Protein AF-A0A3B9ZQ23-F1 (afdb_monomer)

Radius of gyration: 27.04 Å; Cα contacts (8 Å, |Δi|>4): 139; chains: 1; bounding box: 57×28×78 Å

Structure (mmCIF, N/CA/C/O backbone):
data_AF-A0A3B9ZQ23-F1
#
_entry.id   AF-A0A3B9ZQ23-F1
#
loop_
_atom_site.group_PDB
_atom_site.id
_atom_site.type_symbol
_atom_site.label_atom_id
_atom_site.label_alt_id
_atom_site.label_comp_id
_atom_site.label_asym_id
_atom_site.label_entity_id
_atom_site.label_seq_id
_atom_site.pdbx_PDB_ins_code
_atom_site.Cartn_x
_atom_site.Cartn_y
_atom_site.Cartn_z
_atom_site.occupancy
_atom_site.B_iso_or_equiv
_atom_site.auth_seq_id
_atom_site.auth_comp_id
_atom_site.auth_asym_id
_atom_site.auth_atom_id
_atom_site.pdbx_PDB_model_num
ATOM 1 N N . MET A 1 1 ? 34.921 1.084 -37.688 1.00 42.78 1 MET A N 1
ATOM 2 C CA . MET A 1 1 ? 35.124 1.683 -36.351 1.00 42.78 1 MET A CA 1
ATOM 3 C C . MET A 1 1 ? 35.767 0.625 -35.473 1.00 42.78 1 MET A C 1
ATOM 5 O O . MET A 1 1 ? 35.391 -0.531 -35.584 1.00 42.78 1 MET A O 1
ATOM 9 N N . SER A 1 2 ? 36.792 0.970 -34.695 1.00 41.78 2 SER A N 1
ATOM 10 C CA . SER A 1 2 ? 37.486 0.013 -33.828 1.00 41.78 2 SER A CA 1
ATOM 11 C C . SER A 1 2 ? 36.607 -0.333 -32.624 1.00 41.78 2 SER A C 1
ATOM 13 O O . SER A 1 2 ? 36.408 0.502 -31.743 1.00 41.78 2 SER A O 1
ATOM 15 N N . LYS A 1 3 ? 36.077 -1.560 -32.626 1.00 54.69 3 LYS A N 1
ATOM 16 C CA . LYS A 1 3 ? 35.466 -2.263 -31.491 1.00 54.69 3 LYS A CA 1
ATOM 17 C C . LYS A 1 3 ? 36.292 -2.051 -30.216 1.00 54.69 3 LYS A C 1
ATOM 19 O O . LYS A 1 3 ? 37.520 -2.094 -30.270 1.00 54.69 3 LYS A O 1
ATOM 24 N N . ILE A 1 4 ? 35.637 -1.887 -29.066 1.00 55.38 4 ILE A N 1
ATOM 25 C CA . ILE A 1 4 ? 36.327 -2.043 -27.779 1.00 55.38 4 ILE A CA 1
ATOM 26 C C . ILE A 1 4 ? 36.667 -3.534 -27.651 1.00 55.38 4 ILE A C 1
ATOM 28 O O . ILE A 1 4 ? 35.777 -4.371 -27.474 1.00 55.38 4 ILE A O 1
ATOM 32 N N . GLU A 1 5 ? 37.939 -3.890 -27.831 1.00 56.50 5 GLU A N 1
ATOM 33 C CA . GLU A 1 5 ? 38.392 -5.274 -27.692 1.00 56.50 5 GLU A CA 1
ATOM 34 C C . GLU A 1 5 ? 38.105 -5.782 -26.265 1.00 56.50 5 GLU A C 1
ATOM 36 O O . GLU A 1 5 ? 38.422 -5.120 -25.281 1.00 56.50 5 GLU A O 1
ATOM 41 N N . ASN A 1 6 ? 37.500 -6.974 -26.168 1.00 63.28 6 ASN A N 1
ATOM 42 C CA . ASN A 1 6 ? 37.197 -7.714 -24.930 1.00 63.28 6 ASN A CA 1
ATOM 43 C C . ASN A 1 6 ? 36.061 -7.200 -24.016 1.00 63.28 6 ASN A C 1
ATOM 45 O O . ASN A 1 6 ? 36.092 -7.455 -22.812 1.00 63.28 6 ASN A O 1
ATOM 49 N N . ILE A 1 7 ? 35.005 -6.569 -24.546 1.00 69.62 7 ILE A N 1
ATOM 50 C CA . ILE A 1 7 ? 33.743 -6.428 -23.787 1.00 69.62 7 ILE A CA 1
ATOM 51 C C . ILE A 1 7 ? 32.963 -7.752 -23.790 1.00 69.62 7 ILE A C 1
ATOM 53 O O . ILE A 1 7 ? 32.636 -8.291 -24.847 1.00 69.62 7 ILE A O 1
ATOM 57 N N . ASN A 1 8 ? 32.636 -8.257 -22.596 1.00 80.06 8 ASN A N 1
ATOM 58 C CA . ASN A 1 8 ? 31.759 -9.411 -22.403 1.00 80.06 8 ASN A CA 1
ATOM 59 C C . ASN A 1 8 ? 30.327 -8.948 -22.079 1.00 80.06 8 ASN A C 1
ATOM 61 O O . ASN A 1 8 ? 30.007 -8.674 -20.921 1.00 80.06 8 ASN A O 1
ATOM 65 N N . LEU A 1 9 ? 29.471 -8.899 -23.105 1.00 82.56 9 LEU A N 1
ATOM 66 C CA . LEU A 1 9 ? 28.068 -8.466 -23.009 1.00 82.56 9 LEU A CA 1
ATOM 67 C C . LEU A 1 9 ? 27.204 -9.375 -22.119 1.00 82.56 9 LEU A C 1
ATOM 69 O O . LEU A 1 9 ? 26.202 -8.929 -21.562 1.00 82.56 9 LEU A O 1
ATOM 73 N N . HIS A 1 10 ? 27.600 -10.637 -21.929 1.00 80.06 10 HIS A N 1
ATOM 74 C CA . HIS A 1 10 ? 26.860 -11.587 -21.095 1.00 80.06 10 HIS A CA 1
ATOM 75 C C . HIS A 1 10 ? 26.843 -11.174 -19.616 1.00 80.06 10 HIS A C 1
ATOM 77 O O . HIS A 1 10 ? 25.904 -11.491 -18.889 1.00 80.06 10 HIS A O 1
ATOM 83 N N . ASN A 1 11 ? 27.870 -10.455 -19.159 1.00 83.31 11 ASN A N 1
ATOM 84 C CA . ASN A 1 11 ? 27.960 -10.016 -17.767 1.00 83.31 11 ASN A CA 1
ATOM 85 C C . ASN A 1 11 ? 27.134 -8.755 -17.480 1.00 83.31 11 ASN A C 1
ATOM 87 O O . ASN A 1 11 ? 27.048 -8.350 -16.324 1.00 83.31 11 ASN A O 1
ATOM 91 N N . PHE A 1 12 ? 26.546 -8.131 -18.504 1.00 86.25 12 PHE A N 1
ATOM 92 C CA . PHE A 1 12 ? 25.760 -6.917 -18.333 1.00 86.25 12 PHE A CA 1
ATOM 93 C C . PHE A 1 12 ? 24.356 -7.288 -17.851 1.00 86.25 12 PHE A C 1
ATOM 95 O O . PHE A 1 12 ? 23.704 -8.188 -18.404 1.00 86.25 12 PHE A O 1
ATOM 102 N N . SER A 1 13 ? 23.858 -6.556 -16.853 1.00 87.81 13 SER A N 1
ATOM 103 C CA . SER A 1 13 ? 22.424 -6.550 -16.561 1.00 87.81 13 SER A CA 1
ATOM 104 C C . SER A 1 13 ? 21.642 -6.060 -17.786 1.00 87.81 13 SER A C 1
ATOM 106 O O . SER A 1 13 ? 22.190 -5.357 -18.636 1.00 87.81 13 SER A O 1
ATOM 108 N N . ASN A 1 14 ? 20.349 -6.389 -17.885 1.00 85.62 14 ASN A N 1
ATOM 109 C CA . ASN A 1 14 ? 19.532 -5.978 -19.038 1.00 85.62 14 ASN A CA 1
ATOM 110 C C . ASN A 1 14 ? 19.565 -4.446 -19.252 1.00 85.62 14 ASN A C 1
ATOM 112 O O . ASN A 1 14 ? 19.608 -3.981 -20.385 1.00 85.62 14 ASN A O 1
ATOM 116 N N . LYS A 1 15 ? 19.639 -3.650 -18.173 1.00 85.50 15 LYS A N 1
ATOM 117 C CA . LYS A 1 15 ? 19.722 -2.180 -18.250 1.00 85.50 15 LYS A CA 1
ATOM 118 C C . LYS A 1 15 ? 21.082 -1.674 -18.724 1.00 85.50 15 LYS A C 1
ATOM 120 O O . LYS A 1 15 ? 21.135 -0.734 -19.509 1.00 85.50 15 LYS A O 1
ATOM 125 N N . GLU A 1 16 ? 22.172 -2.270 -18.243 1.00 88.00 16 GLU A N 1
ATOM 126 C CA . GLU A 1 16 ? 23.529 -1.924 -18.692 1.00 88.00 16 GLU A CA 1
ATOM 127 C C . GLU A 1 16 ? 23.735 -2.310 -20.156 1.00 88.00 16 GLU A C 1
ATOM 129 O O . GLU A 1 16 ? 24.358 -1.564 -20.905 1.00 88.00 16 GLU A O 1
ATOM 134 N N . HIS A 1 17 ? 23.163 -3.443 -20.564 1.00 93.25 17 HIS A N 1
ATOM 135 C CA . HIS A 1 17 ? 23.167 -3.906 -21.942 1.00 93.25 17 HIS A CA 1
ATOM 136 C C . HIS A 1 17 ? 22.459 -2.920 -22.873 1.00 93.25 17 HIS A C 1
ATOM 138 O O . HIS A 1 17 ? 23.082 -2.373 -23.780 1.00 93.25 17 HIS A O 1
ATOM 144 N N . TYR A 1 18 ? 21.199 -2.605 -22.582 1.00 89.81 18 TYR A N 1
ATOM 145 C CA . TYR A 1 18 ? 20.427 -1.656 -23.374 1.00 89.81 18 TYR A CA 1
ATOM 146 C C . TYR A 1 18 ? 21.047 -0.252 -23.405 1.00 89.81 18 TYR A C 1
ATOM 148 O O . TYR A 1 18 ? 21.106 0.375 -24.464 1.00 89.81 18 TYR A O 1
ATOM 156 N N . ARG A 1 19 ? 21.578 0.232 -22.271 1.00 89.88 19 ARG A N 1
ATOM 157 C CA . ARG A 1 19 ? 22.329 1.497 -22.201 1.00 89.88 19 ARG A CA 1
ATOM 158 C C . ARG A 1 19 ? 23.515 1.476 -23.161 1.00 89.88 19 ARG A C 1
ATOM 160 O O . ARG A 1 19 ? 23.650 2.378 -23.977 1.00 89.88 19 ARG A O 1
ATOM 167 N N . PHE A 1 20 ? 24.339 0.436 -23.088 1.00 90.56 20 PHE A N 1
ATOM 168 C CA . PHE A 1 20 ? 25.509 0.292 -23.945 1.00 90.56 20 PHE A CA 1
ATOM 169 C C . PHE A 1 20 ? 25.136 0.243 -25.434 1.00 90.56 20 PHE A C 1
ATOM 171 O O . PHE A 1 20 ? 25.763 0.922 -26.246 1.00 90.56 20 PHE A O 1
ATOM 178 N N . MET A 1 21 ? 24.093 -0.509 -25.796 1.00 91.69 21 MET A N 1
ATOM 179 C CA . MET A 1 21 ? 23.612 -0.594 -27.180 1.00 91.69 21 MET A CA 1
ATOM 180 C C . MET A 1 21 ? 23.017 0.734 -27.676 1.00 91.69 21 MET A C 1
ATOM 182 O O . MET A 1 21 ? 23.184 1.088 -28.845 1.00 91.69 21 MET A O 1
ATOM 186 N N . THR A 1 22 ? 22.387 1.507 -26.789 1.00 90.81 22 THR A N 1
ATOM 187 C CA . THR A 1 22 ? 21.906 2.867 -27.083 1.00 90.81 22 THR A CA 1
ATOM 188 C C . THR A 1 22 ? 23.073 3.820 -27.333 1.00 90.81 22 THR A C 1
ATOM 190 O O . THR A 1 22 ? 23.113 4.462 -28.382 1.00 90.81 22 THR A O 1
ATOM 193 N N . ASP A 1 23 ? 24.063 3.842 -26.436 1.00 88.69 23 ASP A N 1
ATOM 194 C CA . ASP A 1 23 ? 25.265 4.676 -26.564 1.00 88.69 23 ASP A CA 1
ATOM 195 C C . ASP A 1 23 ? 26.032 4.340 -27.865 1.00 88.69 23 ASP A C 1
ATOM 197 O O . ASP A 1 23 ? 26.521 5.229 -28.566 1.00 88.69 23 ASP A O 1
ATOM 201 N N . PHE A 1 24 ? 26.094 3.055 -28.242 1.00 86.62 24 PHE A N 1
ATOM 202 C CA . PHE A 1 24 ? 26.646 2.618 -29.528 1.00 86.62 24 PHE A CA 1
ATOM 203 C C . PHE A 1 24 ? 25.835 3.152 -30.719 1.00 86.62 24 PHE A C 1
ATOM 205 O O . PHE A 1 24 ? 26.419 3.678 -31.668 1.00 86.62 24 PHE A O 1
ATOM 212 N N . SER A 1 25 ? 24.502 3.069 -30.667 1.00 85.75 25 SER A N 1
ATOM 213 C CA . SER A 1 25 ? 23.618 3.600 -31.714 1.00 85.75 25 SER A CA 1
ATOM 214 C C . SER A 1 25 ? 23.824 5.102 -31.944 1.00 85.75 25 SER A C 1
ATOM 216 O O . SER A 1 25 ? 23.939 5.551 -33.087 1.00 85.75 25 SER A O 1
ATOM 218 N N . GLU A 1 26 ? 23.918 5.877 -30.861 1.00 84.88 26 GLU A N 1
ATOM 219 C CA . GLU A 1 26 ? 24.151 7.327 -30.888 1.00 84.88 26 GLU A CA 1
ATOM 220 C C . GLU A 1 26 ? 25.536 7.679 -31.455 1.00 84.88 26 GLU A C 1
ATOM 222 O O . GLU A 1 26 ? 25.689 8.624 -32.241 1.00 84.88 26 GLU A O 1
ATOM 227 N N . LEU A 1 27 ? 26.552 6.880 -31.119 1.00 80.69 27 LEU A N 1
ATOM 228 C CA . LEU A 1 27 ? 27.896 7.035 -31.667 1.00 80.69 27 LEU A CA 1
ATOM 229 C C . LEU A 1 27 ? 27.922 6.780 -33.182 1.00 80.69 27 LEU A C 1
ATOM 231 O O . LEU A 1 27 ? 28.533 7.557 -33.918 1.00 80.69 27 LEU A O 1
ATOM 235 N N . VAL A 1 28 ? 27.228 5.742 -33.662 1.00 75.62 28 VAL A N 1
ATOM 236 C CA . VAL A 1 28 ? 27.113 5.436 -35.100 1.00 75.62 28 VAL A CA 1
ATOM 237 C C . VAL A 1 28 ? 26.410 6.569 -35.856 1.00 75.62 28 VAL A C 1
ATOM 239 O O . VAL A 1 28 ? 26.836 6.918 -36.953 1.00 75.62 28 VAL A O 1
ATOM 242 N N . MET A 1 29 ? 25.405 7.222 -35.263 1.00 69.06 29 MET A N 1
ATOM 243 C CA . MET A 1 29 ? 24.750 8.397 -35.864 1.00 69.06 29 MET A CA 1
ATOM 244 C C . MET A 1 29 ? 25.669 9.622 -35.982 1.00 69.06 29 MET A C 1
ATOM 246 O O . MET A 1 29 ? 25.490 10.451 -36.875 1.00 69.06 29 MET A O 1
ATOM 250 N N . THR A 1 30 ? 26.673 9.736 -35.110 1.00 70.25 30 THR A N 1
ATOM 251 C CA . THR A 1 30 ? 27.621 10.863 -35.095 1.00 70.25 30 THR A CA 1
ATOM 252 C C . THR A 1 30 ? 28.676 10.761 -36.214 1.00 70.25 30 THR A C 1
ATOM 254 O O . THR A 1 30 ? 29.252 11.772 -36.623 1.00 70.25 30 THR A O 1
ATOM 257 N N . TYR A 1 31 ? 28.898 9.566 -36.774 1.00 66.56 31 TYR A N 1
ATOM 258 C CA . TYR A 1 31 ? 29.808 9.318 -37.898 1.00 66.56 31 TYR A CA 1
ATOM 259 C C . TYR A 1 31 ? 29.019 8.722 -39.074 1.00 66.56 31 TYR A C 1
ATOM 261 O O . TYR A 1 31 ? 28.716 7.534 -39.038 1.00 66.56 31 TYR A O 1
ATOM 269 N N . PRO A 1 32 ? 28.682 9.489 -40.132 1.00 56.44 32 PRO A N 1
ATOM 270 C CA . PRO A 1 32 ? 27.657 9.094 -41.098 1.00 56.44 32 PRO A CA 1
ATOM 271 C C . PRO A 1 32 ? 27.906 7.699 -41.697 1.00 56.44 32 PRO A C 1
ATOM 273 O O . PRO A 1 32 ? 28.857 7.486 -42.456 1.00 56.44 32 PRO A O 1
ATOM 276 N N . ALA A 1 33 ? 27.008 6.763 -41.365 1.00 52.91 33 ALA A N 1
ATOM 277 C CA . ALA A 1 33 ? 27.008 5.362 -41.795 1.00 52.91 33 ALA A CA 1
ATOM 278 C C . ALA A 1 33 ? 27.009 5.184 -43.329 1.00 52.91 33 ALA A C 1
ATOM 280 O O . ALA A 1 33 ? 27.483 4.167 -43.839 1.00 52.91 33 ALA A O 1
ATOM 281 N N . SER A 1 34 ? 26.602 6.220 -44.071 1.00 53.59 34 SER A N 1
ATOM 282 C CA . SER A 1 34 ? 26.608 6.279 -45.538 1.00 53.59 34 SER A CA 1
ATOM 283 C C . SER A 1 34 ? 28.001 6.183 -46.179 1.00 53.59 34 SER A C 1
ATOM 285 O O . SER A 1 34 ? 28.105 6.019 -47.393 1.00 53.59 34 SER A O 1
ATOM 287 N N . LYS A 1 35 ? 29.088 6.236 -45.393 1.00 52.91 35 LYS A N 1
ATOM 288 C CA . LYS A 1 35 ? 30.456 5.943 -45.864 1.00 52.91 35 LYS A CA 1
ATOM 289 C C . LYS A 1 35 ? 30.924 4.499 -45.634 1.00 52.91 35 LYS A C 1
ATOM 291 O O . LYS A 1 35 ? 32.015 4.163 -46.088 1.00 52.91 35 LYS A O 1
ATOM 296 N N . LEU A 1 36 ? 30.146 3.661 -44.942 1.00 57.62 36 LEU A N 1
ATOM 297 C CA . LEU A 1 36 ? 30.557 2.315 -44.508 1.00 57.62 36 LEU A CA 1
ATOM 298 C C . LEU A 1 36 ? 29.749 1.165 -45.142 1.00 57.62 36 LEU A C 1
ATOM 300 O O . LEU A 1 36 ? 30.132 0.013 -44.971 1.00 57.62 36 LEU A O 1
ATOM 304 N N . GLY A 1 37 ? 28.671 1.445 -45.889 1.00 61.66 37 GLY A N 1
ATOM 305 C CA . GLY A 1 37 ? 27.870 0.414 -46.572 1.00 61.66 37 GLY A CA 1
ATOM 306 C C . GLY A 1 37 ? 27.057 -0.485 -45.630 1.00 61.66 37 GLY A C 1
ATOM 307 O O . GLY A 1 37 ? 26.752 -1.623 -45.978 1.00 61.66 37 GLY A O 1
ATOM 308 N N . MET A 1 38 ? 26.729 0.010 -44.433 1.00 65.69 38 MET A N 1
ATOM 309 C CA . MET A 1 38 ? 26.109 -0.765 -43.349 1.00 65.69 38 MET A CA 1
ATOM 310 C C . MET A 1 38 ? 24.616 -0.476 -43.144 1.00 65.69 38 MET A C 1
ATOM 312 O O . MET A 1 38 ? 24.053 -0.896 -42.140 1.00 65.69 38 MET A O 1
ATOM 316 N N . ASP A 1 39 ? 23.951 0.207 -44.079 1.00 69.00 39 ASP A N 1
ATOM 317 C CA . ASP A 1 39 ? 22.567 0.680 -43.906 1.00 69.00 39 ASP A CA 1
ATOM 318 C C . ASP A 1 39 ? 21.576 -0.450 -43.567 1.00 69.00 39 ASP A C 1
ATOM 320 O O . ASP A 1 39 ? 20.696 -0.286 -42.725 1.00 69.00 39 ASP A O 1
ATOM 324 N N . VAL A 1 40 ? 21.756 -1.632 -44.168 1.00 71.94 40 VAL A N 1
ATOM 325 C CA . VAL A 1 40 ? 20.920 -2.815 -43.896 1.00 71.94 40 VAL A CA 1
ATOM 326 C C . VAL A 1 40 ? 21.164 -3.365 -42.488 1.00 71.94 40 VAL A C 1
ATOM 328 O O . VAL A 1 40 ? 20.211 -3.632 -41.760 1.00 71.94 40 VAL A O 1
ATOM 331 N N . LEU A 1 41 ? 22.431 -3.514 -42.087 1.00 74.44 41 LEU A N 1
ATOM 332 C CA . LEU A 1 41 ? 22.801 -4.016 -40.759 1.00 74.44 41 LEU A CA 1
ATOM 333 C C . LEU A 1 41 ? 22.386 -3.037 -39.658 1.00 74.44 41 LEU A C 1
ATOM 335 O O . LEU A 1 41 ? 21.864 -3.460 -38.631 1.00 74.44 41 LEU A O 1
ATOM 339 N N . TYR A 1 42 ? 22.537 -1.734 -39.899 1.00 79.38 42 TYR A N 1
ATOM 340 C CA . TYR A 1 42 ? 22.125 -0.697 -38.961 1.00 79.38 42 TYR A CA 1
ATOM 341 C C . TYR A 1 42 ? 20.600 -0.630 -38.808 1.00 79.38 42 TYR A C 1
ATOM 343 O O . TYR A 1 42 ? 20.105 -0.524 -37.690 1.00 79.38 42 TYR A O 1
ATOM 351 N N . GLY A 1 43 ? 19.835 -0.786 -39.894 1.00 79.56 43 GLY A N 1
ATOM 352 C CA . GLY A 1 43 ? 18.375 -0.890 -39.808 1.00 79.56 43 GLY A CA 1
ATOM 353 C C . GLY A 1 43 ? 17.911 -2.106 -38.996 1.00 79.56 43 GLY A C 1
ATOM 354 O O . GLY A 1 43 ? 16.996 -1.998 -38.179 1.00 79.56 43 GLY A O 1
ATOM 355 N N . ILE A 1 44 ? 18.572 -3.259 -39.161 1.00 82.75 44 ILE A N 1
ATOM 356 C CA . ILE A 1 44 ? 18.316 -4.449 -38.334 1.00 82.75 44 ILE A CA 1
ATOM 357 C C . ILE A 1 44 ? 18.664 -4.159 -36.869 1.00 82.75 44 ILE A C 1
ATOM 359 O O . ILE A 1 44 ? 17.843 -4.431 -35.995 1.00 82.75 44 ILE A O 1
ATOM 363 N N . PHE A 1 45 ? 19.827 -3.553 -36.610 1.00 84.88 45 PHE A N 1
ATOM 364 C CA . PHE A 1 45 ? 20.276 -3.177 -35.270 1.00 84.88 45 PHE A CA 1
ATOM 365 C C . PHE A 1 45 ? 19.259 -2.278 -34.552 1.00 84.88 45 PHE A C 1
ATOM 367 O O . PHE A 1 45 ? 18.875 -2.565 -33.418 1.00 84.88 45 PHE A O 1
ATOM 374 N N . GLN A 1 46 ? 18.765 -1.232 -35.221 1.00 85.44 46 GLN A N 1
ATOM 375 C CA . GLN A 1 46 ? 17.763 -0.319 -34.667 1.00 85.44 46 GLN A CA 1
ATOM 376 C C . GLN A 1 46 ? 16.458 -1.038 -34.310 1.00 85.44 46 GLN A C 1
ATOM 378 O O . GLN A 1 46 ? 15.932 -0.841 -33.216 1.00 85.44 46 GLN A O 1
ATOM 383 N N . ASN A 1 47 ? 15.965 -1.915 -35.190 1.00 83.88 47 ASN A N 1
ATOM 384 C CA . ASN A 1 47 ? 14.761 -2.700 -34.917 1.00 83.88 47 ASN A CA 1
ATOM 385 C C . ASN A 1 47 ? 14.952 -3.637 -33.715 1.00 83.88 47 ASN A C 1
ATOM 387 O O . ASN A 1 47 ? 14.068 -3.742 -32.867 1.00 83.88 47 ASN A O 1
ATOM 391 N N . THR A 1 48 ? 16.112 -4.291 -33.604 1.00 82.94 48 THR A N 1
ATOM 392 C CA . THR A 1 48 ? 16.415 -5.159 -32.457 1.00 82.94 48 THR A CA 1
ATOM 393 C C . THR A 1 48 ? 16.606 -4.376 -31.157 1.00 82.94 48 THR A C 1
ATOM 395 O O . THR A 1 48 ? 16.175 -4.844 -30.108 1.00 82.94 48 THR A O 1
ATOM 398 N N . LEU A 1 49 ? 17.166 -3.161 -31.220 1.00 86.88 49 LEU A N 1
ATOM 399 C CA . LEU A 1 49 ? 17.300 -2.266 -30.067 1.00 86.88 49 LEU A CA 1
ATOM 400 C C . LEU A 1 49 ? 15.931 -1.790 -29.566 1.00 86.88 49 LEU A C 1
ATOM 402 O O . LEU A 1 49 ? 15.684 -1.770 -28.364 1.00 86.88 49 LEU A O 1
ATOM 406 N N . MET A 1 50 ? 15.014 -1.471 -30.483 1.00 83.88 50 MET A N 1
ATOM 407 C CA . MET A 1 50 ? 13.626 -1.150 -30.138 1.00 83.88 50 MET A CA 1
ATOM 408 C C . MET A 1 50 ? 12.893 -2.341 -29.507 1.00 83.88 50 MET A C 1
ATOM 410 O O . MET A 1 50 ? 12.135 -2.155 -28.557 1.00 83.88 50 MET A O 1
ATOM 414 N N . ALA A 1 51 ? 13.121 -3.561 -30.003 1.00 81.25 51 ALA A N 1
ATOM 415 C CA . ALA A 1 51 ? 12.552 -4.767 -29.401 1.00 81.25 51 ALA A CA 1
ATOM 416 C C . ALA A 1 51 ? 13.091 -5.007 -27.977 1.00 81.25 51 ALA A C 1
ATOM 418 O O . ALA A 1 51 ? 12.328 -5.380 -27.086 1.00 81.25 51 ALA A O 1
ATOM 419 N N . GLU A 1 52 ? 14.382 -4.747 -27.737 1.00 84.12 52 GLU A N 1
ATOM 420 C CA . GLU A 1 52 ? 14.983 -4.833 -26.401 1.00 84.12 52 GLU A CA 1
ATOM 421 C C . GLU A 1 52 ? 14.392 -3.795 -25.429 1.00 84.12 52 GLU A C 1
ATOM 423 O O . GLU A 1 52 ? 14.024 -4.158 -24.310 1.00 84.12 52 GLU A O 1
ATOM 428 N N . ASP A 1 53 ? 14.231 -2.537 -25.860 1.00 84.19 53 ASP A N 1
ATOM 429 C CA . ASP A 1 53 ? 13.559 -1.479 -25.083 1.00 84.19 53 ASP A CA 1
ATOM 430 C C . ASP A 1 53 ? 12.137 -1.889 -24.686 1.00 84.19 53 ASP A C 1
ATOM 432 O O . ASP A 1 53 ? 11.741 -1.811 -23.519 1.00 84.19 53 ASP A O 1
ATOM 436 N N . LEU A 1 54 ? 11.361 -2.368 -25.664 1.00 78.62 54 LEU A N 1
ATOM 437 C CA . LEU A 1 54 ? 9.973 -2.763 -25.453 1.00 78.62 54 LEU A CA 1
ATOM 438 C C . LEU A 1 54 ? 9.874 -3.855 -24.392 1.00 78.62 54 LEU A C 1
ATOM 440 O O . LEU A 1 54 ? 9.055 -3.787 -23.472 1.00 78.62 54 LEU A O 1
ATOM 444 N N . ALA A 1 55 ? 10.752 -4.838 -24.499 1.00 79.31 55 ALA A N 1
ATOM 445 C CA . ALA A 1 55 ? 10.769 -5.944 -23.586 1.00 79.31 55 ALA A CA 1
ATOM 446 C C . ALA A 1 55 ? 11.239 -5.544 -22.178 1.00 79.31 55 ALA A C 1
ATOM 448 O O . ALA A 1 55 ? 10.681 -6.016 -21.182 1.00 79.31 55 ALA A O 1
ATOM 449 N N . LEU A 1 56 ? 12.229 -4.650 -22.061 1.00 81.00 56 LEU A N 1
ATOM 450 C CA . LEU A 1 56 ? 12.706 -4.144 -20.770 1.00 81.00 56 LEU A CA 1
ATOM 451 C C . LEU A 1 56 ? 11.568 -3.486 -19.988 1.00 81.00 56 LEU A C 1
ATOM 453 O O . LEU A 1 56 ? 11.377 -3.755 -18.801 1.00 81.00 56 LEU A O 1
ATOM 457 N N . ARG A 1 57 ? 10.735 -2.705 -20.678 1.00 74.56 57 ARG A N 1
ATOM 458 C CA . ARG A 1 57 ? 9.530 -2.095 -20.100 1.00 74.56 57 ARG A CA 1
ATOM 459 C C . ARG A 1 57 ? 8.500 -3.142 -19.659 1.00 74.56 57 ARG A C 1
ATOM 461 O O . ARG A 1 57 ? 7.757 -2.923 -18.695 1.00 74.56 57 ARG A O 1
ATOM 468 N N . VAL A 1 58 ? 8.408 -4.293 -20.334 1.00 73.56 58 VAL A N 1
ATOM 469 C CA . VAL A 1 58 ? 7.555 -5.418 -19.900 1.00 73.56 58 VAL A CA 1
ATOM 470 C C . VAL A 1 58 ? 8.069 -6.011 -18.590 1.00 73.56 58 VAL A C 1
ATOM 472 O O . VAL A 1 58 ? 7.277 -6.170 -17.655 1.00 73.56 58 VAL A O 1
ATOM 475 N N . GLU A 1 59 ? 9.371 -6.283 -18.496 1.00 75.62 59 GLU A N 1
ATOM 476 C CA . GLU A 1 59 ? 10.016 -6.791 -17.280 1.00 7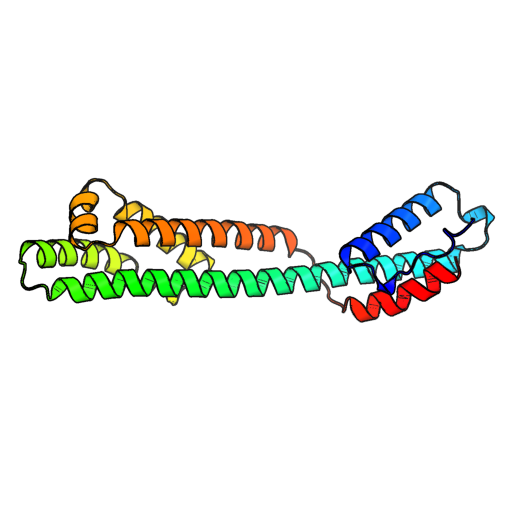5.62 59 GLU A CA 1
ATOM 477 C C . GLU A 1 59 ? 9.800 -5.837 -16.094 1.00 75.62 59 GLU A C 1
ATOM 479 O O . GLU A 1 59 ? 9.315 -6.254 -15.037 1.00 75.62 59 GLU A O 1
ATOM 484 N N . GLU A 1 6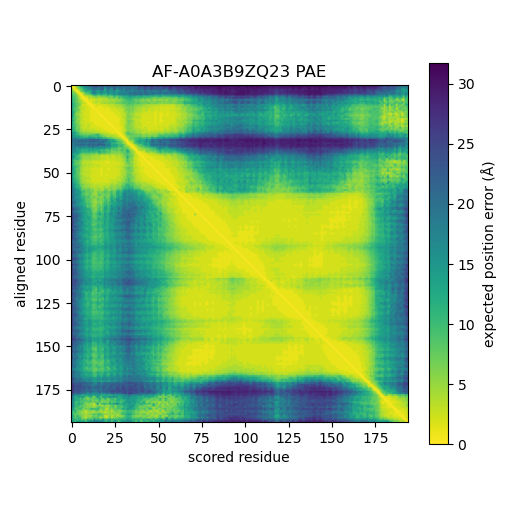0 ? 10.056 -4.541 -16.290 1.00 78.00 60 GLU A N 1
ATOM 485 C CA . GLU A 1 60 ? 9.807 -3.503 -15.285 1.00 78.00 60 GLU A CA 1
ATOM 486 C C . GLU A 1 60 ? 8.330 -3.450 -14.881 1.00 78.00 60 GLU A C 1
ATOM 488 O O . GLU A 1 60 ? 7.997 -3.449 -13.694 1.00 78.00 60 GLU A O 1
ATOM 493 N N . GLY A 1 61 ? 7.425 -3.515 -15.857 1.00 76.12 61 GLY A N 1
ATOM 494 C CA . GLY A 1 61 ? 5.988 -3.567 -15.620 1.00 76.12 61 GLY A CA 1
ATOM 495 C C . GLY A 1 61 ? 5.543 -4.766 -14.773 1.00 76.12 61 GLY A C 1
ATOM 496 O O . GLY A 1 61 ? 4.657 -4.629 -13.925 1.00 76.12 61 GLY A O 1
ATOM 497 N N . SER A 1 62 ? 6.166 -5.930 -14.975 1.00 77.62 62 SER A N 1
ATOM 498 C CA . SER A 1 62 ? 5.932 -7.148 -14.188 1.00 77.62 62 SER A CA 1
ATOM 499 C C . SER A 1 62 ? 6.448 -7.002 -12.754 1.00 77.62 62 SER A C 1
ATOM 501 O O . SER A 1 62 ? 5.739 -7.326 -11.798 1.00 77.62 62 SER A O 1
ATOM 503 N N . ALA A 1 63 ? 7.645 -6.437 -12.575 1.00 81.62 63 ALA A N 1
ATOM 504 C CA . ALA A 1 63 ? 8.201 -6.151 -11.253 1.00 81.62 63 ALA A CA 1
ATOM 505 C C . ALA A 1 63 ? 7.337 -5.144 -10.467 1.00 81.62 63 ALA A C 1
ATOM 507 O O . ALA A 1 63 ? 7.047 -5.348 -9.282 1.00 81.62 63 ALA A O 1
ATOM 508 N N . VAL A 1 64 ? 6.854 -4.092 -11.134 1.00 85.69 64 VAL A N 1
ATOM 509 C CA . VAL A 1 64 ? 5.923 -3.115 -10.552 1.00 85.69 64 VAL A CA 1
ATOM 510 C C . VAL A 1 64 ? 4.593 -3.775 -10.180 1.00 85.69 64 VAL A C 1
ATOM 512 O O . VAL A 1 64 ? 4.061 -3.499 -9.106 1.00 85.69 64 VAL A O 1
ATOM 515 N N . ALA A 1 65 ? 4.060 -4.675 -11.015 1.00 85.12 65 ALA A N 1
ATOM 516 C CA . ALA A 1 65 ? 2.832 -5.411 -10.709 1.00 85.12 65 ALA A CA 1
ATOM 517 C C . ALA A 1 65 ? 2.965 -6.252 -9.431 1.00 85.12 65 ALA A C 1
ATOM 519 O O . ALA A 1 65 ? 2.125 -6.126 -8.543 1.00 85.12 65 ALA A O 1
ATOM 520 N N . LYS A 1 66 ? 4.053 -7.021 -9.297 1.00 87.06 66 LYS A N 1
ATOM 521 C CA . LYS A 1 66 ? 4.347 -7.804 -8.082 1.00 87.06 66 LYS A CA 1
ATOM 522 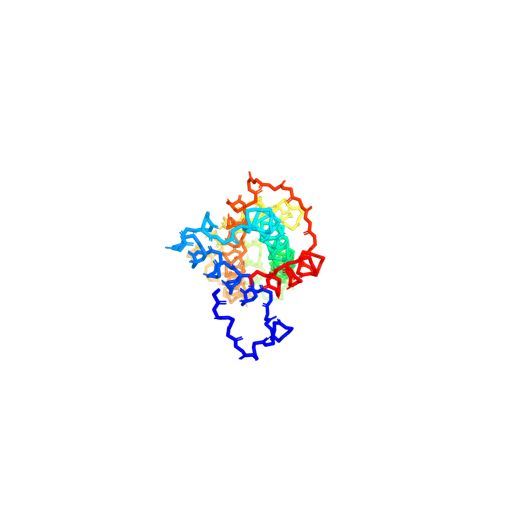C C . LYS A 1 66 ? 4.492 -6.919 -6.844 1.00 87.06 66 LYS A C 1
ATOM 524 O O . LYS A 1 66 ? 4.026 -7.267 -5.764 1.00 87.06 66 LYS A O 1
ATOM 529 N N . THR A 1 67 ? 5.120 -5.753 -6.998 1.00 89.81 67 THR A N 1
ATOM 530 C CA . THR A 1 67 ? 5.271 -4.784 -5.903 1.00 89.81 67 THR A CA 1
ATOM 531 C C . THR A 1 67 ? 3.917 -4.228 -5.459 1.00 89.81 67 THR A C 1
ATOM 533 O O . THR A 1 67 ? 3.661 -4.124 -4.260 1.00 89.81 67 THR A O 1
ATOM 536 N N . LEU A 1 68 ? 3.034 -3.895 -6.407 1.00 91.69 68 LEU A N 1
ATOM 537 C CA . LEU A 1 68 ? 1.676 -3.431 -6.112 1.00 91.69 68 LEU A CA 1
ATOM 538 C C . LEU A 1 68 ? 0.843 -4.511 -5.422 1.00 91.69 68 LEU A C 1
ATOM 540 O O . LEU A 1 68 ? 0.188 -4.209 -4.433 1.00 91.69 68 LEU A O 1
ATOM 544 N N . GLU A 1 69 ? 0.906 -5.755 -5.891 1.00 92.44 69 GLU A N 1
ATOM 545 C CA . GLU A 1 69 ? 0.228 -6.890 -5.256 1.00 92.44 69 GLU A CA 1
ATOM 546 C C . GLU A 1 69 ? 0.694 -7.077 -3.805 1.00 92.44 69 GLU A C 1
ATOM 548 O O . GLU A 1 69 ? -0.121 -7.123 -2.884 1.00 92.44 69 GLU A O 1
ATOM 553 N N . HIS A 1 70 ? 2.011 -7.078 -3.573 1.00 93.31 70 HIS A N 1
ATOM 554 C CA . HIS A 1 70 ? 2.575 -7.188 -2.229 1.00 93.31 70 HIS A CA 1
ATOM 555 C C . HIS A 1 70 ? 2.136 -6.041 -1.307 1.00 93.31 70 HIS A C 1
ATOM 557 O O . HIS A 1 70 ? 1.726 -6.279 -0.170 1.00 93.31 70 HIS A O 1
ATOM 563 N N . LEU A 1 71 ? 2.195 -4.794 -1.787 1.00 93.44 71 LEU A N 1
ATOM 564 C CA . LEU A 1 71 ? 1.737 -3.638 -1.017 1.00 93.44 71 LEU A CA 1
ATOM 565 C C . LEU A 1 71 ? 0.231 -3.692 -0.748 1.00 93.44 71 LEU A C 1
ATOM 567 O O . LEU A 1 71 ? -0.177 -3.359 0.360 1.00 93.44 71 LEU A O 1
ATOM 571 N N . GLY A 1 72 ? -0.572 -4.140 -1.718 1.00 94.75 72 GLY A N 1
ATOM 572 C CA . GLY A 1 72 ? -2.005 -4.384 -1.542 1.00 94.75 72 GLY A CA 1
ATOM 573 C C . GLY A 1 72 ? -2.259 -5.354 -0.391 1.00 94.75 72 GLY A C 1
ATOM 574 O O . GLY A 1 72 ? -2.913 -4.994 0.583 1.00 94.75 72 GLY A O 1
ATOM 575 N N . HIS A 1 73 ? -1.604 -6.518 -0.406 1.00 95.62 73 HIS A N 1
ATOM 576 C CA . HIS A 1 73 ? -1.701 -7.488 0.687 1.00 95.62 73 HIS A CA 1
ATOM 577 C C . HIS A 1 73 ? -1.274 -6.928 2.048 1.00 95.62 73 HIS A C 1
ATOM 579 O O . HIS A 1 73 ? -1.892 -7.242 3.067 1.00 95.62 73 HIS A O 1
ATOM 585 N N . LEU A 1 74 ? -0.220 -6.107 2.102 1.00 95.81 74 LEU A N 1
ATOM 586 C CA . LEU A 1 74 ? 0.198 -5.471 3.352 1.00 95.81 74 LEU A CA 1
ATOM 587 C C . LEU A 1 74 ? -0.840 -4.464 3.862 1.00 95.81 74 LEU A C 1
ATOM 589 O O . LEU A 1 74 ? -1.077 -4.422 5.074 1.00 95.81 74 LEU A O 1
ATOM 593 N N . ARG A 1 75 ? -1.477 -3.683 2.977 1.00 96.12 75 ARG A N 1
ATOM 594 C CA . ARG A 1 75 ? -2.576 -2.778 3.355 1.00 96.12 75 ARG A CA 1
ATOM 595 C C . ARG A 1 75 ? -3.753 -3.563 3.907 1.00 96.12 75 ARG A C 1
ATOM 597 O O . ARG A 1 75 ? -4.170 -3.272 5.025 1.00 96.12 75 ARG A O 1
ATOM 604 N N . ASP A 1 76 ? -4.204 -4.587 3.187 1.00 96.00 76 ASP A N 1
ATOM 605 C CA . ASP A 1 76 ? -5.322 -5.437 3.599 1.00 96.00 76 ASP A CA 1
ATOM 606 C C . ASP A 1 76 ? -5.049 -6.091 4.950 1.00 96.00 76 ASP A C 1
ATOM 608 O O . ASP A 1 76 ? -5.884 -6.076 5.854 1.00 96.00 76 ASP A O 1
ATOM 612 N N . LYS A 1 77 ? -3.842 -6.632 5.133 1.00 96.31 77 LYS A N 1
ATOM 613 C CA . LYS A 1 77 ? -3.422 -7.239 6.398 1.00 96.31 77 LYS A CA 1
ATOM 614 C C . LYS A 1 77 ? -3.423 -6.225 7.541 1.00 96.31 77 LYS A C 1
ATOM 616 O O . LYS A 1 77 ? -3.912 -6.532 8.627 1.00 96.31 77 LYS A O 1
ATOM 621 N N . THR A 1 78 ? -2.877 -5.034 7.310 1.00 96.31 78 THR A N 1
A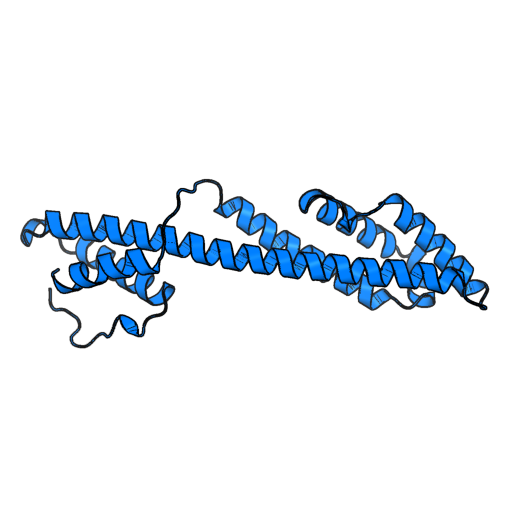TOM 622 C CA . THR A 1 78 ? -2.796 -3.978 8.331 1.00 96.31 78 THR A CA 1
ATOM 623 C C . THR A 1 78 ? -4.181 -3.464 8.701 1.00 96.31 78 THR A C 1
ATOM 625 O O . THR A 1 78 ? -4.496 -3.326 9.882 1.00 96.31 78 THR A O 1
ATOM 628 N N . TRP A 1 79 ? -5.036 -3.242 7.703 1.00 96.38 79 TRP A N 1
ATOM 629 C CA . TRP A 1 79 ? -6.424 -2.859 7.909 1.00 96.38 79 TRP A CA 1
ATOM 630 C C . TRP A 1 79 ? -7.187 -3.910 8.717 1.00 96.38 79 TRP A C 1
ATOM 632 O O . TRP A 1 79 ? -7.799 -3.583 9.734 1.00 96.38 79 TRP A O 1
ATOM 642 N N . ASN A 1 80 ? -7.095 -5.179 8.317 1.00 95.25 80 ASN A N 1
ATOM 643 C CA . ASN A 1 80 ? -7.755 -6.269 9.025 1.00 95.25 80 ASN A CA 1
ATOM 644 C C . ASN A 1 80 ? -7.269 -6.384 10.472 1.00 95.25 80 ASN A C 1
ATOM 646 O O . ASN A 1 80 ? -8.089 -6.574 11.366 1.00 95.25 80 ASN A O 1
ATOM 650 N N . ALA A 1 81 ? -5.973 -6.194 10.733 1.00 95.19 81 ALA A N 1
ATOM 651 C CA . ALA A 1 81 ? -5.444 -6.173 12.095 1.00 95.19 81 ALA A CA 1
ATOM 652 C C . ALA A 1 81 ? -6.061 -5.045 12.943 1.00 95.19 81 ALA A C 1
ATOM 654 O O . ALA A 1 81 ? -6.469 -5.294 14.078 1.00 95.19 81 ALA A O 1
ATOM 655 N N . ILE A 1 82 ? -6.183 -3.829 12.396 1.00 96.00 82 ILE A N 1
ATOM 656 C CA . ILE A 1 82 ? -6.846 -2.699 13.073 1.00 96.00 82 ILE A CA 1
ATOM 657 C C . ILE A 1 82 ? -8.310 -3.036 13.366 1.00 96.00 82 ILE A C 1
ATOM 659 O O . ILE A 1 82 ? -8.742 -2.930 14.512 1.00 96.00 82 ILE A O 1
ATOM 663 N N . ASN A 1 83 ? -9.054 -3.495 12.357 1.00 95.62 83 ASN A N 1
ATOM 664 C CA . ASN A 1 83 ? -10.467 -3.843 12.493 1.00 95.62 83 ASN A CA 1
ATOM 665 C C . ASN A 1 83 ? -10.683 -4.949 13.542 1.00 95.62 83 ASN A C 1
ATOM 667 O O . ASN A 1 83 ? -11.526 -4.828 14.427 1.00 95.62 83 ASN A O 1
ATOM 671 N N . MET A 1 84 ? -9.876 -6.012 13.501 1.00 95.81 84 MET A N 1
ATOM 672 C CA . MET A 1 84 ? -9.934 -7.097 14.483 1.00 95.81 84 MET A CA 1
ATOM 673 C C . MET A 1 84 ? -9.612 -6.620 15.895 1.00 95.81 84 MET A C 1
ATOM 675 O O . MET A 1 84 ? -10.236 -7.083 16.846 1.00 95.81 84 MET A O 1
ATOM 679 N N . ARG A 1 85 ? -8.663 -5.694 16.048 1.00 96.44 85 ARG A N 1
ATOM 680 C CA . ARG A 1 85 ? -8.328 -5.147 17.361 1.00 96.44 85 ARG A CA 1
ATOM 681 C C . ARG A 1 85 ? -9.463 -4.319 17.938 1.00 96.44 85 ARG A C 1
ATOM 683 O O . ARG A 1 85 ? -9.805 -4.525 19.092 1.00 96.44 85 ARG A O 1
ATOM 690 N N . VAL A 1 86 ? -10.087 -3.462 17.131 1.00 97.31 86 VAL A N 1
ATOM 691 C CA . VAL A 1 86 ? -11.289 -2.719 17.540 1.00 97.31 86 VAL A CA 1
ATOM 692 C C . VAL A 1 86 ? -12.390 -3.687 17.974 1.00 97.31 86 VAL A C 1
ATOM 694 O O . VAL A 1 86 ? -12.904 -3.565 19.082 1.00 97.31 86 VAL A O 1
ATOM 697 N N . LYS A 1 87 ? -12.677 -4.713 17.162 1.00 96.81 87 LYS A N 1
ATOM 698 C CA . LYS A 1 87 ? -13.688 -5.732 17.484 1.00 96.81 87 LYS A CA 1
ATOM 699 C C . LYS A 1 87 ? -13.377 -6.514 18.757 1.00 96.81 87 LYS A C 1
ATOM 701 O O . LYS A 1 87 ? -14.289 -6.816 19.517 1.00 96.81 87 LYS A O 1
ATOM 706 N N . ALA A 1 88 ? -12.110 -6.838 19.004 1.00 97.62 88 ALA A N 1
ATOM 707 C CA . ALA A 1 88 ? -11.699 -7.494 20.239 1.00 97.62 88 ALA A CA 1
ATOM 708 C C . ALA A 1 88 ? -11.901 -6.577 21.456 1.00 97.62 88 ALA A C 1
ATOM 710 O O . ALA A 1 88 ? -12.384 -7.031 22.490 1.00 97.62 88 ALA A O 1
ATOM 711 N N . THR A 1 89 ? -11.590 -5.286 21.327 1.00 97.75 89 THR A N 1
ATOM 712 C CA . THR A 1 89 ? -11.722 -4.309 22.417 1.00 97.75 89 THR A CA 1
ATOM 713 C C . THR A 1 89 ? -13.177 -3.975 22.762 1.00 97.75 89 THR A C 1
ATOM 715 O O . THR A 1 89 ? -13.443 -3.595 23.898 1.00 97.75 89 THR A O 1
ATOM 718 N N . LEU A 1 90 ? -14.143 -4.221 21.867 1.00 97.75 90 LEU A N 1
ATOM 719 C CA . LEU A 1 90 ? -15.576 -4.182 22.216 1.00 97.75 90 LEU A CA 1
ATOM 720 C C . LEU A 1 90 ? -15.944 -5.166 23.339 1.00 97.75 90 LEU A C 1
ATOM 722 O O . LEU A 1 90 ? -16.911 -4.943 24.058 1.00 97.75 90 LEU A O 1
ATOM 726 N N . LEU A 1 91 ? -15.182 -6.253 23.484 1.00 97.62 91 LEU A N 1
ATOM 727 C CA . LEU A 1 91 ? -15.373 -7.270 24.520 1.00 97.62 91 LEU A CA 1
ATOM 728 C C . LEU A 1 91 ? -14.491 -7.020 25.754 1.00 97.62 91 LEU A C 1
ATOM 730 O O . LEU A 1 91 ? -14.351 -7.911 26.594 1.00 97.62 91 LEU A O 1
ATOM 734 N N . SER A 1 92 ? -13.850 -5.849 25.848 1.00 96.75 92 SER A N 1
ATOM 735 C CA . SER A 1 92 ? -12.979 -5.526 26.976 1.00 96.75 92 SER A CA 1
ATOM 736 C C . SER A 1 92 ? -13.767 -5.529 28.294 1.00 96.75 92 SER A C 1
ATOM 738 O O . SER A 1 92 ? -14.877 -4.998 28.345 1.00 96.75 92 SER A O 1
ATOM 740 N N . PRO A 1 93 ? -13.201 -6.072 29.391 1.00 96.31 93 PRO A N 1
ATOM 741 C CA . PRO A 1 93 ? -13.792 -5.946 30.723 1.00 96.31 93 PRO A CA 1
ATOM 742 C C . PRO A 1 93 ? -13.705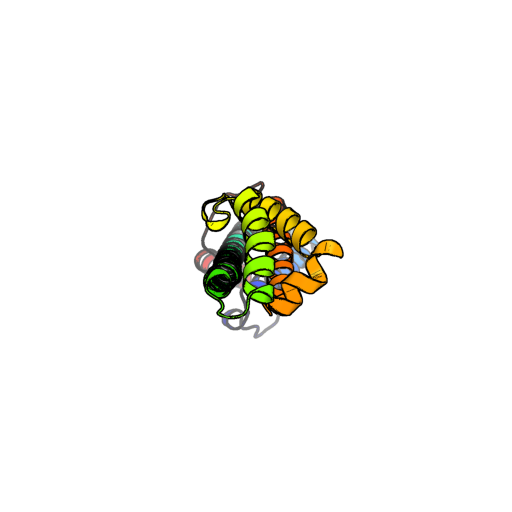 -4.512 31.277 1.00 96.31 93 PRO A C 1
ATOM 744 O O . PRO A 1 93 ? -14.276 -4.231 32.330 1.00 96.31 93 PRO A O 1
ATOM 747 N N . LEU A 1 94 ? -12.961 -3.620 30.612 1.00 97.19 94 LEU A N 1
ATOM 748 C CA . LEU A 1 94 ? -12.824 -2.218 30.981 1.00 97.19 94 LEU A CA 1
ATOM 749 C C . LEU A 1 94 ? -13.811 -1.373 30.170 1.00 97.19 94 LEU A C 1
ATOM 751 O O . LEU A 1 94 ? -13.656 -1.199 28.962 1.00 97.19 94 LEU A O 1
ATOM 755 N N . GLU A 1 95 ? -14.797 -0.797 30.858 1.00 96.31 95 GLU A N 1
ATOM 756 C CA . GLU A 1 95 ? -15.880 -0.009 30.251 1.00 96.31 95 GLU A CA 1
ATOM 757 C C . GLU A 1 95 ? -15.357 1.125 29.349 1.00 96.31 95 GLU A C 1
ATOM 759 O O . GLU A 1 95 ? -15.844 1.329 28.240 1.00 96.31 95 GLU A O 1
ATOM 764 N N . GLU A 1 96 ? -14.306 1.830 29.777 1.00 96.06 96 GLU A N 1
ATOM 765 C CA . GLU A 1 96 ? -13.711 2.925 28.999 1.00 96.06 96 GLU A CA 1
ATOM 766 C C . GLU A 1 96 ? -13.086 2.464 27.669 1.00 96.06 96 GLU A C 1
ATOM 768 O O . GLU A 1 96 ? -13.067 3.219 26.687 1.00 96.06 96 GLU A O 1
ATOM 773 N N . GLU A 1 97 ? -12.546 1.243 27.632 1.00 96.75 97 GLU A N 1
ATOM 774 C CA . GLU A 1 97 ? -11.994 0.644 26.417 1.00 96.75 97 GLU A CA 1
ATOM 775 C C . GLU A 1 97 ? -13.114 0.209 25.473 1.00 96.75 97 GLU A C 1
ATOM 777 O O . GLU A 1 97 ? -13.066 0.544 24.288 1.00 96.75 97 GLU A O 1
ATOM 782 N N . ALA A 1 98 ? -14.148 -0.456 25.999 1.00 98.00 98 ALA A N 1
ATOM 783 C CA . ALA A 1 98 ? -15.307 -0.886 25.223 1.00 98.00 98 ALA A CA 1
ATOM 784 C C . ALA A 1 98 ? -16.044 0.310 24.590 1.00 98.00 98 ALA A C 1
ATOM 786 O O . ALA A 1 98 ? -16.339 0.292 23.395 1.00 98.00 98 ALA A O 1
ATOM 787 N N . GLN A 1 99 ? -16.252 1.396 25.344 1.00 98.00 99 GLN A N 1
ATOM 788 C CA . GLN A 1 99 ? -16.853 2.635 24.831 1.00 98.00 99 GLN A CA 1
ATOM 789 C C . GLN A 1 99 ? -15.997 3.295 23.743 1.00 98.00 99 GLN A C 1
ATOM 791 O O . GLN A 1 99 ? -16.518 3.764 22.729 1.00 98.00 99 GLN A O 1
ATOM 796 N N . SER A 1 100 ? -14.672 3.319 23.923 1.00 97.81 100 SER A N 1
ATOM 797 C CA . SER A 1 100 ? -13.757 3.854 22.907 1.00 97.81 100 SER A CA 1
ATOM 798 C C . SER A 1 100 ? -13.785 3.007 21.634 1.00 97.81 100 SER A C 1
ATOM 800 O O . SER A 1 100 ? -13.827 3.557 20.532 1.00 97.81 100 SER A O 1
ATOM 802 N N . ALA A 1 101 ? -13.816 1.680 21.774 1.00 97.88 101 ALA A N 1
ATOM 803 C CA . ALA A 1 101 ? -13.950 0.760 20.654 1.00 97.88 101 ALA A CA 1
ATOM 804 C C . ALA A 1 101 ? -15.279 0.949 19.916 1.00 97.88 101 ALA A C 1
ATOM 806 O O . ALA A 1 101 ? -15.254 1.036 18.698 1.00 97.88 101 ALA A O 1
ATOM 807 N N . ASP A 1 102 ? -16.403 1.112 20.613 1.00 98.19 102 ASP A N 1
ATOM 808 C CA . ASP A 1 102 ? -17.723 1.362 20.012 1.00 98.19 102 ASP A CA 1
ATOM 809 C C . ASP A 1 102 ? -17.762 2.671 19.192 1.00 98.19 102 ASP A C 1
ATOM 811 O O . ASP A 1 102 ? -18.313 2.727 18.089 1.00 98.19 102 ASP A O 1
ATOM 815 N N . ILE A 1 103 ? -17.099 3.733 19.667 1.00 97.25 103 ILE A N 1
ATOM 816 C CA . ILE A 1 103 ? -16.954 4.991 18.914 1.00 97.25 103 ILE A CA 1
ATOM 817 C C . ILE A 1 103 ? -16.157 4.783 17.619 1.00 97.25 103 ILE A C 1
ATOM 819 O O . ILE A 1 103 ? -16.572 5.259 16.556 1.00 97.25 103 ILE A O 1
ATOM 823 N N . ILE A 1 104 ? -15.018 4.091 17.695 1.00 97.75 104 ILE A N 1
ATOM 824 C CA . ILE A 1 104 ? -14.157 3.842 16.533 1.00 97.75 104 ILE A CA 1
ATOM 825 C C . ILE A 1 104 ? -14.796 2.842 15.563 1.00 97.75 104 ILE A C 1
ATOM 827 O O . ILE A 1 104 ? -14.741 3.051 14.352 1.00 97.75 104 ILE A O 1
ATOM 831 N N . ASP A 1 105 ? -15.436 1.794 16.070 1.00 97.31 105 ASP A N 1
ATOM 832 C CA . ASP A 1 105 ? -16.102 0.757 15.287 1.00 97.31 105 ASP A CA 1
ATOM 833 C C . ASP A 1 105 ? -17.201 1.356 14.403 1.00 97.31 105 ASP A C 1
ATOM 835 O O . ASP A 1 105 ? -17.234 1.108 13.197 1.00 97.31 105 ASP A O 1
ATOM 839 N N . ARG A 1 106 ? -18.027 2.258 14.954 1.00 95.88 106 ARG A N 1
ATOM 840 C CA . ARG A 1 106 ? -19.020 3.005 14.167 1.00 95.88 106 ARG A CA 1
ATOM 841 C C . ARG A 1 106 ? -18.400 3.817 13.035 1.00 95.88 106 ARG A C 1
ATOM 843 O O . ARG A 1 106 ? -19.007 3.924 11.972 1.00 95.88 106 ARG A O 1
ATOM 850 N N . LYS A 1 107 ? -17.223 4.413 13.246 1.00 94.62 107 LYS A N 1
ATOM 851 C CA . LYS A 1 107 ? -16.513 5.163 12.196 1.00 94.62 107 LYS A CA 1
ATOM 852 C C . LYS A 1 107 ? -15.985 4.224 11.121 1.00 94.62 107 LYS A C 1
ATOM 854 O O . LYS A 1 107 ? -16.189 4.491 9.944 1.00 94.62 107 LYS A O 1
ATOM 859 N N . ILE A 1 108 ? -15.360 3.118 11.518 1.00 94.50 108 ILE A N 1
ATOM 860 C CA . ILE A 1 108 ? -14.856 2.084 10.606 1.00 94.50 108 ILE A CA 1
ATOM 861 C C . ILE A 1 108 ? -15.987 1.529 9.731 1.00 94.50 108 ILE A C 1
ATOM 863 O O . ILE A 1 108 ? -15.836 1.459 8.512 1.00 94.50 108 ILE A O 1
ATOM 867 N N . HIS A 1 109 ? -17.147 1.226 10.317 1.00 93.56 109 HIS A N 1
ATOM 868 C CA . HIS A 1 109 ? -18.296 0.684 9.590 1.00 93.56 109 HIS A CA 1
ATOM 869 C C . HIS A 1 109 ? -18.831 1.604 8.480 1.00 93.56 109 HIS A C 1
ATOM 871 O O . HIS A 1 109 ? -19.375 1.100 7.499 1.00 93.56 109 HIS A O 1
ATOM 877 N N . GLN A 1 110 ? -18.638 2.926 8.568 1.00 94.00 110 GLN A N 1
ATOM 878 C CA . GLN A 1 110 ? -19.049 3.865 7.508 1.00 94.00 110 GLN A CA 1
ATOM 879 C C . GLN A 1 110 ? -18.284 3.662 6.193 1.00 94.00 110 GLN A C 1
ATOM 881 O O . GLN A 1 110 ? -18.759 4.080 5.138 1.00 94.00 110 GLN A O 1
ATOM 886 N N . TYR A 1 111 ? -17.114 3.023 6.248 1.00 92.69 111 TYR A N 1
ATOM 887 C CA . TYR A 1 111 ? -16.266 2.763 5.087 1.00 92.69 111 TYR A CA 1
ATOM 888 C C . TYR A 1 111 ? -16.507 1.387 4.449 1.00 92.69 111 TYR A C 1
ATOM 890 O O . TYR A 1 111 ? -16.034 1.149 3.339 1.00 92.69 111 TYR A O 1
ATOM 898 N N . GLY A 1 112 ? -17.269 0.507 5.108 1.00 89.75 112 GLY A N 1
ATOM 899 C CA . GLY A 1 112 ? -17.568 -0.837 4.616 1.00 89.75 112 GLY A CA 1
ATOM 900 C C . GLY A 1 112 ? -16.335 -1.742 4.511 1.00 89.75 112 GLY A C 1
ATOM 901 O O . GLY A 1 112 ? -15.341 -1.567 5.219 1.00 89.75 112 GLY A O 1
ATOM 902 N N . ASP A 1 113 ? -16.413 -2.738 3.628 1.00 90.12 113 ASP A N 1
ATOM 903 C CA . ASP A 1 113 ? -15.304 -3.655 3.359 1.00 90.12 113 ASP A CA 1
ATOM 904 C C . ASP A 1 113 ? -14.346 -3.070 2.313 1.00 90.12 113 ASP A C 1
ATOM 906 O O . ASP A 1 113 ? -14.484 -3.301 1.109 1.00 90.12 113 ASP A O 1
ATOM 910 N N . VAL A 1 114 ? -13.366 -2.297 2.785 1.00 90.31 114 VAL A N 1
ATOM 911 C CA . VAL A 1 114 ? -12.374 -1.641 1.918 1.00 90.31 114 VAL A CA 1
ATOM 912 C C . VAL A 1 114 ? -11.490 -2.628 1.145 1.00 90.31 114 VAL A C 1
ATOM 914 O O . VAL A 1 114 ? -11.056 -2.283 0.053 1.00 90.31 114 VAL A O 1
ATOM 917 N N . CYS A 1 115 ? -11.273 -3.852 1.643 1.00 89.19 115 CYS A N 1
ATOM 918 C CA . CYS A 1 115 ? -10.439 -4.865 0.975 1.00 89.19 115 CYS A CA 1
ATOM 919 C C . CYS A 1 115 ? -11.107 -5.470 -0.267 1.00 89.19 115 CYS A C 1
ATOM 921 O O . CYS A 1 115 ? -10.438 -6.043 -1.121 1.00 89.19 115 CYS A O 1
ATOM 923 N N . SER A 1 116 ? -12.433 -5.360 -0.375 1.00 89.44 116 SER A N 1
ATOM 924 C CA . SER A 1 116 ? -13.192 -5.833 -1.540 1.00 89.44 116 SER A CA 1
ATOM 925 C C . SER A 1 116 ? -13.222 -4.831 -2.704 1.00 89.44 116 SER A C 1
ATOM 927 O O . SER A 1 116 ? -13.709 -5.150 -3.790 1.00 89.44 116 SER A O 1
ATOM 929 N N . MET A 1 117 ? -12.733 -3.608 -2.479 1.00 90.94 117 MET A N 1
ATOM 930 C CA . MET A 1 117 ? -12.813 -2.502 -3.430 1.00 90.94 117 MET A CA 1
ATOM 931 C C . MET A 1 117 ? -11.739 -2.590 -4.521 1.00 90.94 117 MET A C 1
ATOM 933 O O . MET A 1 117 ? -10.714 -3.254 -4.379 1.00 90.94 117 MET A O 1
ATOM 937 N N . THR A 1 118 ? -11.923 -1.849 -5.618 1.00 90.88 118 THR A N 1
ATOM 938 C CA . THR A 1 118 ? -10.830 -1.668 -6.585 1.00 90.88 118 THR A CA 1
ATOM 939 C C . THR A 1 118 ? -9.675 -0.882 -5.955 1.00 90.88 118 THR A C 1
ATOM 941 O O . THR A 1 118 ? -9.884 -0.056 -5.069 1.00 90.88 118 THR A O 1
ATOM 944 N N . TYR A 1 119 ? -8.449 -1.024 -6.473 1.00 91.50 119 TYR A N 1
ATOM 945 C CA . TYR A 1 119 ? -7.278 -0.303 -5.945 1.00 91.50 119 TYR A CA 1
ATOM 946 C C . TYR A 1 119 ? -7.463 1.216 -5.815 1.00 91.50 119 TYR A C 1
ATOM 948 O O . TYR A 1 119 ? -6.917 1.834 -4.903 1.00 91.50 119 TYR A O 1
ATOM 956 N N . SER A 1 120 ? -8.219 1.835 -6.726 1.00 89.06 120 SER A N 1
ATOM 957 C CA . SER A 1 120 ? -8.484 3.278 -6.687 1.00 89.06 120 SER A CA 1
ATOM 958 C C . SER A 1 120 ? -9.484 3.656 -5.592 1.00 89.06 120 SER A C 1
ATOM 960 O O . SER A 1 120 ? -9.326 4.687 -4.930 1.00 89.06 120 SER A O 1
ATOM 962 N N . GLU A 1 121 ? -10.520 2.840 -5.422 1.00 91.75 121 GLU A N 1
ATOM 963 C CA . GLU A 1 121 ? -11.552 3.015 -4.402 1.00 91.75 121 GLU A CA 1
ATOM 964 C C . GLU A 1 121 ? -10.990 2.730 -3.013 1.00 91.75 121 GLU A C 1
ATOM 966 O O . GLU A 1 121 ? -11.092 3.602 -2.154 1.00 91.75 121 GLU A O 1
ATOM 971 N N . GLU A 1 122 ? -10.293 1.605 -2.823 1.00 93.62 122 GLU A N 1
ATOM 972 C CA . GLU A 1 122 ? -9.617 1.248 -1.572 1.00 93.62 122 GLU A CA 1
ATOM 973 C C . GLU A 1 122 ? -8.657 2.365 -1.148 1.00 93.62 122 GLU A C 1
ATOM 975 O O . GLU A 1 122 ? -8.750 2.884 -0.037 1.00 93.62 122 GLU A O 1
ATOM 980 N N . SER A 1 123 ? -7.783 2.835 -2.047 1.00 94.62 123 SER A N 1
ATOM 981 C CA . SER A 1 123 ? -6.858 3.925 -1.720 1.00 94.62 123 SER A CA 1
ATOM 982 C C . SER A 1 123 ? -7.570 5.211 -1.303 1.00 94.62 123 SER A C 1
ATOM 984 O O . SER A 1 123 ? -7.072 5.933 -0.429 1.00 94.62 123 SER A O 1
ATOM 986 N N . SER A 1 124 ? -8.718 5.510 -1.911 1.00 94.38 124 SER A N 1
ATOM 987 C CA . SER A 1 124 ? -9.527 6.684 -1.582 1.00 94.38 124 SER A CA 1
ATOM 988 C C . SER A 1 124 ? -10.251 6.514 -0.247 1.00 94.38 124 SER A C 1
ATOM 990 O O . SER A 1 124 ? -10.238 7.438 0.568 1.00 94.38 124 SER A O 1
ATOM 992 N N . ALA A 1 125 ? -10.834 5.340 -0.003 1.00 95.69 125 ALA A N 1
ATOM 993 C CA . ALA A 1 125 ? -11.500 4.981 1.240 1.00 95.69 125 ALA A CA 1
ATOM 994 C C . ALA A 1 125 ? -10.511 4.996 2.410 1.00 95.69 125 ALA A C 1
ATOM 996 O O . ALA A 1 125 ? -10.730 5.726 3.372 1.00 95.69 125 ALA A O 1
ATOM 997 N N . LEU A 1 126 ? -9.363 4.325 2.275 1.00 96.88 126 LEU A N 1
ATOM 998 C CA . LEU A 1 126 ? -8.293 4.323 3.273 1.00 96.88 126 LEU A CA 1
ATOM 999 C C . LEU A 1 126 ? -7.757 5.733 3.545 1.00 96.88 126 LEU A C 1
ATOM 1001 O O . LEU A 1 126 ? -7.537 6.085 4.698 1.00 96.88 126 LEU A O 1
ATOM 1005 N N . THR A 1 127 ? -7.588 6.578 2.518 1.00 97.44 127 THR A N 1
ATOM 1006 C CA . THR A 1 127 ? -7.148 7.976 2.721 1.00 97.44 127 THR A CA 1
ATOM 1007 C C . THR A 1 127 ? -8.128 8.744 3.616 1.00 97.44 127 THR A C 1
ATOM 1009 O O . THR A 1 127 ? -7.706 9.457 4.525 1.00 97.44 127 THR A O 1
ATOM 1012 N N . LYS A 1 128 ? -9.433 8.613 3.355 1.00 97.12 128 LYS A N 1
ATOM 1013 C CA . LYS A 1 128 ? -10.488 9.298 4.114 1.00 97.12 128 LYS A CA 1
ATOM 1014 C C . LYS A 1 128 ? -10.621 8.732 5.529 1.00 97.12 128 LYS A C 1
ATOM 1016 O O . LYS A 1 128 ? -10.587 9.496 6.484 1.00 97.12 128 LYS A O 1
ATOM 1021 N N . LEU A 1 129 ? -10.652 7.409 5.657 1.00 96.12 129 LEU A N 1
ATOM 1022 C CA . LEU A 1 129 ? -10.701 6.711 6.936 1.00 96.12 129 LEU A CA 1
ATOM 1023 C C . LEU A 1 129 ? -9.523 7.096 7.834 1.00 96.12 129 LEU A C 1
ATOM 1025 O O . LEU A 1 129 ? -9.730 7.468 8.981 1.00 96.12 129 LEU A O 1
ATOM 1029 N N . ILE A 1 130 ? -8.291 7.044 7.321 1.00 96.75 130 ILE A N 1
ATOM 1030 C CA . ILE A 1 130 ? -7.094 7.430 8.082 1.00 96.75 130 ILE A CA 1
ATOM 1031 C C . ILE A 1 130 ? -7.200 8.885 8.536 1.00 96.75 130 ILE A C 1
ATOM 1033 O O . ILE A 1 130 ? -6.892 9.191 9.685 1.00 96.75 130 ILE A O 1
ATOM 1037 N N . LYS A 1 131 ? -7.658 9.784 7.657 1.00 96.62 131 LYS A N 1
ATOM 1038 C CA . LYS A 1 131 ? -7.870 11.191 8.010 1.00 96.62 131 LYS A CA 1
ATOM 1039 C C . LYS A 1 131 ? -8.883 11.335 9.145 1.00 96.62 131 LYS A C 1
ATOM 1041 O O . LYS A 1 131 ? -8.652 12.139 10.040 1.00 96.62 131 LYS A O 1
ATOM 1046 N N . ASP A 1 132 ? -9.974 10.578 9.111 1.00 95.94 132 ASP A N 1
ATOM 1047 C CA . ASP A 1 132 ? -10.995 10.612 10.153 1.00 95.94 132 ASP A CA 1
ATOM 1048 C C . ASP A 1 132 ? -10.491 10.020 11.467 1.00 95.94 132 ASP A C 1
ATOM 1050 O O . ASP A 1 132 ? -10.717 10.612 12.519 1.00 95.94 132 ASP A O 1
ATOM 1054 N N . LEU A 1 133 ? -9.766 8.901 11.423 1.00 95.56 133 LEU A N 1
ATOM 1055 C CA . LEU A 1 133 ? -9.146 8.300 12.604 1.00 95.56 133 LEU A CA 1
ATOM 1056 C C . LEU A 1 133 ? -8.142 9.261 13.252 1.00 95.56 133 LEU A C 1
ATOM 1058 O O . LEU A 1 133 ? -8.165 9.423 14.461 1.00 95.56 133 LEU A O 1
ATOM 1062 N N . LEU A 1 134 ? -7.329 9.971 12.470 1.00 95.25 134 LEU A N 1
ATOM 1063 C CA . LEU A 1 134 ? -6.328 10.915 12.983 1.00 95.25 134 LEU A CA 1
ATOM 1064 C C . LEU A 1 134 ? -6.893 12.290 13.394 1.00 95.25 134 LEU A C 1
ATOM 1066 O O . LEU A 1 134 ? -6.125 13.211 13.671 1.00 95.25 134 LEU A O 1
ATOM 1070 N N . GLN A 1 135 ? -8.216 12.470 13.429 1.00 96.62 135 GLN A N 1
ATOM 1071 C CA . GLN A 1 135 ? -8.806 13.673 14.021 1.00 96.62 135 GLN A CA 1
ATOM 1072 C C . GLN A 1 135 ? -8.531 13.709 15.529 1.00 96.62 135 GLN A C 1
ATOM 1074 O O . GLN A 1 135 ? -8.659 12.690 16.203 1.00 96.62 135 GLN A O 1
ATOM 1079 N N . SER A 1 136 ? -8.249 14.895 16.079 1.00 94.81 136 SER A N 1
ATOM 1080 C CA . SER A 1 136 ? -7.930 15.076 17.508 1.00 94.81 136 SER A CA 1
ATOM 1081 C C . SER A 1 136 ? -9.001 14.523 18.454 1.00 94.81 136 SER A C 1
ATOM 1083 O O . SER A 1 136 ? -8.685 14.009 19.519 1.00 94.81 136 SER A O 1
ATOM 1085 N N . VAL A 1 137 ? -10.274 14.551 18.042 1.00 95.31 137 VAL A N 1
ATOM 1086 C CA . VAL A 1 137 ? -11.394 13.968 18.802 1.00 95.31 137 VAL A CA 1
ATOM 1087 C C . VAL A 1 137 ? -11.256 12.454 19.031 1.00 95.31 137 VAL A C 1
ATOM 1089 O O . VAL A 1 137 ? -11.845 11.925 19.965 1.00 95.31 137 VAL A O 1
ATOM 1092 N N . ASN A 1 138 ? -10.473 11.752 18.206 1.00 95.88 138 ASN A N 1
ATOM 1093 C CA . ASN A 1 138 ? -10.297 10.301 18.278 1.00 95.88 138 ASN A CA 1
ATOM 1094 C C . ASN A 1 138 ? -8.976 9.874 18.919 1.00 95.88 138 ASN A C 1
ATOM 1096 O O . ASN A 1 138 ? -8.816 8.688 19.192 1.00 95.88 138 ASN A O 1
ATOM 1100 N N . GLU A 1 139 ? -8.051 10.801 19.174 1.00 95.25 139 GLU A N 1
ATOM 1101 C CA . GLU A 1 139 ? -6.705 10.504 19.681 1.00 95.25 139 GLU A CA 1
ATOM 1102 C C . GLU A 1 139 ? -6.764 9.684 20.976 1.00 95.25 139 GLU A C 1
ATOM 1104 O O . GLU A 1 139 ? -6.242 8.572 21.033 1.00 95.25 139 GLU A O 1
ATOM 1109 N N . VAL A 1 140 ? -7.550 10.151 21.954 1.00 96.44 140 VAL A N 1
ATOM 1110 C CA . VAL A 1 140 ? -7.754 9.449 23.232 1.00 96.44 140 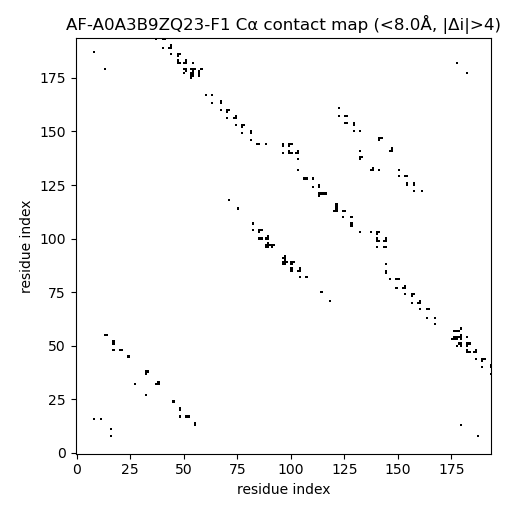VAL A CA 1
ATOM 1111 C C . VAL A 1 140 ? -8.321 8.038 23.053 1.00 96.44 140 VAL A C 1
ATOM 1113 O O . VAL A 1 140 ? -7.943 7.119 23.777 1.00 96.44 140 VAL A O 1
ATOM 1116 N N . HIS A 1 141 ? -9.209 7.836 22.078 1.00 97.50 141 HIS A N 1
ATOM 1117 C CA . HIS A 1 141 ? -9.830 6.538 21.825 1.00 97.50 141 HIS A CA 1
ATOM 1118 C C . HIS A 1 141 ? -8.853 5.577 21.144 1.00 97.50 141 HIS A C 1
ATOM 1120 O O . HIS A 1 141 ? -8.775 4.408 21.513 1.00 97.50 141 HIS A O 1
ATOM 1126 N N . ILE A 1 142 ? -8.079 6.065 20.175 1.00 95.12 142 ILE A N 1
ATOM 1127 C CA . ILE A 1 142 ? -7.079 5.276 19.450 1.00 95.12 142 ILE A CA 1
ATOM 1128 C C . ILE A 1 142 ? -5.942 4.848 20.375 1.00 95.12 142 ILE A C 1
ATOM 1130 O O . ILE A 1 142 ? -5.522 3.688 20.321 1.00 95.12 142 ILE A O 1
ATOM 1134 N N . ASP A 1 143 ? -5.483 5.747 21.242 1.00 95.62 143 ASP A N 1
ATOM 1135 C CA . ASP A 1 143 ? -4.463 5.443 22.244 1.00 95.62 143 ASP A CA 1
ATOM 1136 C C . ASP A 1 143 ? -4.966 4.408 23.245 1.00 95.62 143 ASP A C 1
ATOM 1138 O O . ASP A 1 143 ? -4.254 3.458 23.569 1.00 95.62 143 ASP A O 1
ATOM 1142 N N . ARG A 1 144 ? -6.228 4.533 23.667 1.00 96.31 144 ARG A N 1
ATOM 1143 C CA . ARG A 1 144 ? -6.862 3.593 24.593 1.00 96.31 144 ARG A CA 1
ATOM 1144 C C . ARG A 1 144 ? -7.044 2.194 24.007 1.00 96.31 144 ARG A C 1
ATOM 1146 O O . ARG A 1 144 ? -6.844 1.219 24.718 1.00 96.31 144 ARG A O 1
ATOM 1153 N N . ILE A 1 145 ? -7.367 2.070 22.718 1.00 96.06 145 ILE A N 1
ATOM 1154 C CA . ILE A 1 145 ? -7.429 0.759 22.041 1.00 96.06 145 ILE A CA 1
ATOM 1155 C C . ILE A 1 145 ? -6.009 0.250 21.688 1.00 96.06 145 ILE A C 1
ATOM 1157 O O . ILE A 1 145 ? -5.758 -0.955 21.551 1.00 96.06 145 ILE A O 1
ATOM 1161 N N . GLY A 1 146 ? -5.044 1.166 21.563 1.00 93.12 146 GLY A N 1
ATOM 1162 C CA . GLY A 1 146 ? -3.614 0.882 21.492 1.00 93.12 146 GLY A CA 1
ATOM 1163 C C . GLY A 1 146 ? -3.058 0.641 20.088 1.00 93.12 146 GLY A C 1
ATOM 1164 O O . GLY A 1 146 ? -2.043 -0.048 19.953 1.00 93.12 146 GLY A O 1
ATOM 1165 N N . PHE A 1 147 ? -3.677 1.178 19.032 1.00 92.25 147 PHE A N 1
ATOM 1166 C CA . PHE A 1 147 ? -3.213 1.003 17.642 1.00 92.25 147 PHE A CA 1
ATOM 1167 C C . PHE A 1 147 ? -2.672 2.252 16.902 1.00 92.25 147 PHE A C 1
ATOM 1169 O O . PHE A 1 147 ? -2.610 2.193 15.670 1.00 92.25 147 PHE A O 1
ATOM 1176 N N . PRO A 1 148 ? -2.217 3.352 17.542 1.00 93.38 148 PRO A N 1
ATOM 1177 C CA . PRO A 1 148 ? -1.800 4.557 16.807 1.00 93.38 148 PRO A CA 1
ATOM 1178 C C . PRO A 1 148 ? -0.691 4.271 15.776 1.00 93.38 148 PRO A C 1
ATOM 1180 O O . PRO A 1 148 ? -0.746 4.742 14.639 1.00 93.38 148 PRO A O 1
ATOM 1183 N N . ILE A 1 149 ? 0.264 3.400 16.123 1.00 93.06 149 ILE A N 1
ATOM 1184 C CA . ILE A 1 149 ? 1.351 2.975 15.225 1.00 93.06 149 ILE A CA 1
ATOM 1185 C C . ILE A 1 149 ? 0.808 2.251 13.982 1.00 93.06 149 ILE A C 1
ATOM 1187 O O . ILE A 1 149 ? 1.337 2.425 12.887 1.00 93.06 149 ILE A O 1
ATOM 1191 N N . TRP A 1 150 ? -0.261 1.463 14.114 1.00 95.31 150 TRP A N 1
ATOM 1192 C CA . TRP A 1 150 ? -0.830 0.716 12.988 1.00 95.31 150 TRP A CA 1
ATOM 1193 C C . TRP A 1 150 ? -1.562 1.634 12.011 1.00 95.31 150 TRP A C 1
ATOM 1195 O O . TRP A 1 150 ? -1.481 1.421 10.805 1.00 95.31 150 TRP A O 1
ATOM 1205 N N . VAL A 1 151 ? -2.223 2.687 12.505 1.00 96.06 151 VAL A N 1
ATOM 1206 C CA . VAL A 1 151 ? -2.844 3.712 11.645 1.00 96.06 151 VAL A CA 1
ATOM 1207 C C . VAL A 1 151 ? -1.776 4.464 10.851 1.00 96.06 151 VAL A C 1
ATOM 1209 O O . VAL A 1 151 ? -1.952 4.703 9.655 1.00 96.06 151 VAL A O 1
ATOM 1212 N N . MET A 1 152 ? -0.640 4.777 11.479 1.00 95.88 152 MET A N 1
ATOM 1213 C CA . MET A 1 152 ? 0.496 5.396 10.793 1.00 95.88 152 MET A CA 1
ATOM 1214 C C . MET A 1 152 ? 1.130 4.470 9.751 1.00 95.88 152 MET A C 1
ATOM 1216 O O . MET A 1 152 ? 1.463 4.923 8.655 1.00 95.88 152 MET A O 1
ATOM 1220 N N . GLU A 1 153 ? 1.245 3.174 10.043 1.00 95.19 153 GLU A N 1
ATOM 1221 C CA . GLU A 1 153 ? 1.742 2.200 9.070 1.00 95.19 153 GLU A CA 1
ATOM 1222 C C . GLU A 1 153 ? 0.770 2.021 7.896 1.00 95.19 153 GLU A C 1
ATOM 1224 O O . GLU A 1 153 ? 1.189 2.034 6.739 1.00 95.19 153 GLU A O 1
ATOM 1229 N N . LEU A 1 154 ? -0.540 1.964 8.158 1.00 97.19 154 LEU A N 1
ATOM 1230 C CA . LEU A 1 154 ? -1.560 1.921 7.109 1.00 97.19 154 LEU A CA 1
ATOM 1231 C C . LEU A 1 154 ? -1.493 3.164 6.211 1.00 97.19 154 LEU A C 1
ATOM 1233 O O . LEU A 1 154 ? -1.596 3.052 4.987 1.00 97.19 154 LEU A O 1
ATOM 1237 N N . LYS A 1 155 ? -1.264 4.346 6.802 1.00 97.62 155 LYS A N 1
ATOM 1238 C CA . LYS A 1 155 ? -1.045 5.597 6.062 1.00 97.62 155 LYS A CA 1
ATOM 1239 C C . LYS A 1 155 ? 0.167 5.481 5.145 1.00 97.62 155 LYS A C 1
ATOM 1241 O O . LYS A 1 155 ? 0.046 5.743 3.948 1.00 97.62 155 LYS A O 1
ATOM 1246 N N . ARG A 1 156 ? 1.305 5.042 5.691 1.00 97.62 156 ARG A N 1
ATOM 1247 C CA . ARG A 1 156 ? 2.562 4.870 4.952 1.00 97.62 156 ARG A CA 1
ATOM 1248 C C . ARG A 1 156 ? 2.393 3.904 3.777 1.00 97.62 156 ARG A C 1
ATOM 1250 O O . ARG A 1 156 ? 2.780 4.231 2.656 1.00 97.62 156 ARG A O 1
ATOM 1257 N N . LEU A 1 157 ? 1.778 2.743 4.012 1.00 95.88 157 LEU A N 1
ATOM 1258 C CA . LEU A 1 157 ? 1.518 1.731 2.984 1.00 95.88 157 LEU A CA 1
ATOM 1259 C C . LEU A 1 157 ? 0.590 2.257 1.885 1.00 95.88 157 LEU A C 1
ATOM 1261 O O . LEU A 1 157 ? 0.862 2.061 0.699 1.00 95.88 157 LEU A O 1
ATOM 1265 N N . ASN A 1 158 ? -0.484 2.964 2.250 1.00 97.50 158 ASN A N 1
ATOM 1266 C CA . ASN A 1 158 ? -1.411 3.521 1.268 1.00 97.50 158 ASN A CA 1
ATOM 1267 C C . ASN A 1 158 ? -0.766 4.633 0.418 1.00 97.50 158 ASN A C 1
ATOM 1269 O O . ASN A 1 158 ? -0.994 4.696 -0.790 1.00 97.50 158 ASN A O 1
ATOM 1273 N N . GLU A 1 159 ? 0.073 5.486 1.008 1.00 97.06 159 GLU A N 1
ATOM 1274 C CA . GLU A 1 159 ? 0.831 6.517 0.282 1.00 97.06 159 GLU A CA 1
ATOM 1275 C C . GLU A 1 159 ? 1.866 5.911 -0.676 1.00 97.06 159 GLU A C 1
ATOM 1277 O O . GLU A 1 159 ? 1.966 6.333 -1.836 1.00 97.06 159 GLU A O 1
ATOM 1282 N N . GLN A 1 160 ? 2.584 4.877 -0.229 1.00 94.44 160 GLN A N 1
ATOM 1283 C CA . GLN A 1 160 ? 3.536 4.145 -1.062 1.00 94.44 160 GLN A CA 1
ATOM 1284 C C . GLN A 1 160 ? 2.833 3.477 -2.251 1.00 94.44 160 GLN A C 1
ATOM 1286 O O . GLN A 1 160 ? 3.271 3.628 -3.393 1.00 94.44 160 GLN A O 1
ATOM 1291 N N . PHE A 1 161 ? 1.706 2.804 -2.005 1.00 95.38 161 PHE A N 1
ATOM 1292 C CA . PHE A 1 161 ? 0.915 2.177 -3.060 1.00 95.38 161 PHE A CA 1
ATOM 1293 C C . PHE A 1 161 ? 0.441 3.203 -4.095 1.00 95.38 161 PHE A C 1
ATOM 1295 O O . PHE A 1 161 ? 0.640 3.006 -5.292 1.00 95.38 161 PHE A O 1
ATOM 1302 N N . LYS A 1 162 ? -0.153 4.322 -3.651 1.00 94.38 162 LYS A N 1
ATOM 1303 C CA . LYS A 1 162 ? -0.664 5.376 -4.546 1.00 94.38 162 LYS A CA 1
ATOM 1304 C C . LYS A 1 162 ? 0.428 5.930 -5.455 1.00 94.38 162 LYS A C 1
ATOM 1306 O O . LYS A 1 162 ? 0.181 6.127 -6.642 1.00 94.38 162 LYS A O 1
ATOM 1311 N N . THR A 1 163 ? 1.625 6.151 -4.913 1.00 92.31 163 THR A N 1
ATOM 1312 C CA . THR A 1 163 ? 2.780 6.639 -5.680 1.00 92.31 163 THR A CA 1
ATOM 1313 C C . THR A 1 163 ? 3.120 5.689 -6.830 1.00 92.31 163 THR A C 1
ATOM 1315 O O . THR A 1 163 ? 3.159 6.108 -7.986 1.00 92.31 163 THR A O 1
ATOM 1318 N N . ILE A 1 164 ? 3.283 4.396 -6.535 1.00 88.94 164 ILE A N 1
ATOM 1319 C CA . ILE A 1 164 ? 3.647 3.384 -7.539 1.00 88.94 164 ILE A CA 1
ATOM 1320 C C . ILE A 1 164 ? 2.510 3.178 -8.549 1.00 88.94 164 ILE A C 1
ATOM 1322 O O . ILE A 1 164 ? 2.746 3.124 -9.755 1.00 88.94 164 ILE A O 1
ATOM 1326 N N . TYR A 1 165 ? 1.264 3.108 -8.076 1.00 87.50 165 TYR A N 1
ATOM 1327 C CA . TYR A 1 165 ? 0.097 2.878 -8.925 1.00 87.50 165 TYR A CA 1
ATOM 1328 C C . TYR A 1 165 ? -0.128 4.021 -9.925 1.00 87.50 165 TYR A C 1
ATOM 1330 O O . TYR A 1 165 ? -0.417 3.775 -11.097 1.00 87.50 165 TYR A O 1
ATOM 1338 N N . ASN A 1 166 ? 0.062 5.270 -9.490 1.00 83.75 166 ASN A N 1
ATOM 1339 C CA . ASN A 1 166 ? -0.052 6.438 -10.361 1.00 83.75 166 ASN A CA 1
ATOM 1340 C C . ASN A 1 166 ? 1.109 6.529 -11.361 1.00 83.75 166 ASN A C 1
ATOM 1342 O O . ASN A 1 166 ? 0.864 6.827 -12.529 1.00 83.75 166 ASN A O 1
ATOM 1346 N N . SER A 1 167 ? 2.340 6.213 -10.938 1.00 81.19 167 SER A N 1
ATOM 1347 C CA . SER A 1 167 ? 3.499 6.134 -11.841 1.00 81.19 167 SER A CA 1
ATOM 1348 C C . SE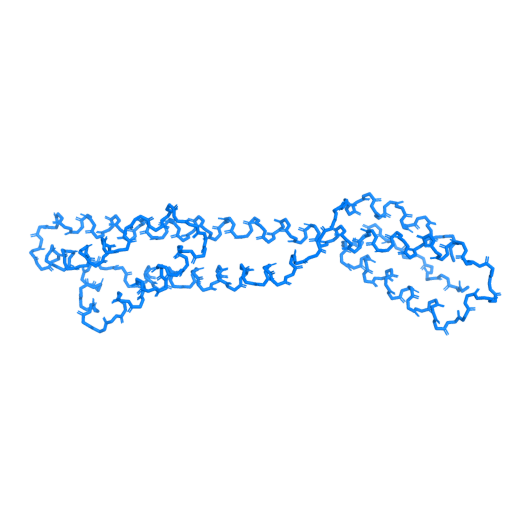R A 1 167 ? 3.250 5.122 -12.961 1.00 81.19 167 SER A C 1
ATOM 1350 O O . SER A 1 167 ? 3.392 5.446 -14.138 1.00 81.19 167 SER A O 1
ATOM 1352 N N . ARG A 1 168 ? 2.759 3.928 -12.604 1.00 73.75 168 ARG A N 1
ATOM 1353 C CA . ARG A 1 168 ? 2.408 2.876 -13.564 1.00 73.75 168 ARG A CA 1
ATOM 1354 C C . ARG A 1 168 ? 1.334 3.329 -14.558 1.00 73.75 168 ARG A C 1
ATOM 1356 O O . ARG A 1 168 ? 1.464 3.083 -15.751 1.00 73.75 168 ARG A O 1
ATOM 1363 N N . LYS A 1 169 ? 0.272 4.001 -14.094 1.00 66.75 169 LYS A N 1
ATOM 1364 C CA . LYS A 1 169 ? -0.792 4.517 -14.978 1.00 66.75 169 LYS A CA 1
ATOM 1365 C C . LYS A 1 169 ? -0.271 5.515 -16.014 1.00 66.75 169 LYS A C 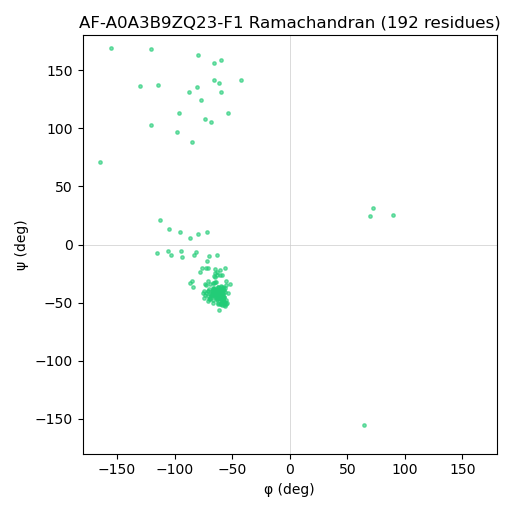1
ATOM 1367 O O . LYS A 1 169 ? -0.763 5.507 -17.136 1.00 66.75 169 LYS A O 1
ATOM 1372 N N . SER A 1 170 ? 0.703 6.348 -15.649 1.00 63.31 170 SER A N 1
ATOM 1373 C CA . SER A 1 170 ? 1.317 7.304 -16.577 1.00 63.31 170 SER A CA 1
ATOM 1374 C C . SER A 1 170 ? 2.208 6.627 -17.624 1.00 63.31 170 SER A C 1
ATOM 1376 O O . SER A 1 170 ? 2.324 7.131 -18.734 1.00 63.31 170 SER A O 1
ATOM 1378 N N . GLU A 1 171 ? 2.839 5.505 -17.277 1.00 61.06 171 GLU A N 1
ATOM 1379 C CA . GLU A 1 171 ? 3.804 4.794 -18.127 1.00 61.06 171 GLU A CA 1
ATOM 1380 C C . GLU A 1 171 ? 3.133 3.824 -19.124 1.00 61.06 171 GLU A C 1
ATOM 1382 O O . GLU A 1 171 ? 3.614 3.618 -20.234 1.00 61.06 171 GLU A O 1
ATOM 1387 N N . PHE A 1 172 ? 1.992 3.230 -18.758 1.00 54.22 172 PHE A N 1
ATOM 1388 C CA . PHE A 1 172 ? 1.342 2.151 -19.520 1.00 54.22 172 PHE A CA 1
ATOM 1389 C C . PHE A 1 172 ? 0.388 2.604 -20.646 1.00 54.22 172 PHE A C 1
ATOM 1391 O O . PHE A 1 172 ? -0.255 1.759 -21.266 1.00 54.22 172 PHE A O 1
ATOM 1398 N N . ALA A 1 173 ? 0.287 3.900 -20.951 1.00 50.78 173 ALA A N 1
ATOM 1399 C CA . ALA A 1 173 ? -0.667 4.441 -21.929 1.00 50.78 173 ALA A CA 1
ATOM 1400 C C . ALA A 1 173 ? -0.363 4.128 -23.421 1.00 50.78 173 ALA A C 1
ATOM 1402 O O . ALA A 1 173 ? -1.026 4.683 -24.293 1.00 50.78 173 ALA A O 1
ATOM 1403 N N . GLY A 1 174 ? 0.585 3.238 -23.750 1.00 50.72 174 GLY A N 1
ATOM 1404 C CA . GLY A 1 174 ? 0.895 2.887 -25.147 1.00 50.72 174 GLY A CA 1
ATOM 1405 C C . GLY A 1 174 ? 1.726 1.613 -25.337 1.00 50.72 174 GLY A C 1
ATOM 1406 O O . GLY A 1 174 ? 2.894 1.713 -25.694 1.00 50.72 174 GLY A O 1
ATOM 1407 N N . ARG A 1 175 ? 1.159 0.418 -25.103 1.00 52.28 175 ARG A N 1
ATOM 1408 C CA . ARG A 1 175 ? 1.899 -0.863 -25.198 1.00 52.28 175 ARG A CA 1
ATOM 1409 C C . ARG A 1 175 ? 1.440 -1.807 -26.318 1.00 52.28 175 ARG A C 1
ATOM 1411 O O . ARG A 1 175 ? 0.254 -2.105 -26.409 1.00 52.28 175 ARG A O 1
ATOM 1418 N N . GLU A 1 176 ? 2.435 -2.391 -26.994 1.00 42.81 176 GLU A N 1
ATOM 1419 C CA . GLU A 1 176 ? 2.493 -3.783 -27.491 1.00 42.81 176 GLU A CA 1
ATOM 1420 C C . GLU A 1 176 ? 3.723 -4.488 -26.845 1.00 42.81 176 GLU A C 1
ATOM 1422 O O . GLU A 1 176 ? 4.488 -3.832 -26.139 1.00 42.81 176 GLU A O 1
ATOM 1427 N N . SER A 1 177 ? 3.864 -5.817 -26.950 1.00 48.28 177 SER A N 1
ATOM 1428 C CA . SER A 1 177 ? 4.586 -6.699 -25.997 1.00 48.28 177 SER A CA 1
ATOM 1429 C C . SER A 1 177 ? 5.582 -7.647 -26.681 1.00 48.28 177 SER A C 1
ATOM 1431 O O . SER A 1 177 ? 5.134 -8.324 -27.592 1.00 48.28 177 SER A O 1
ATOM 1433 N N . ASP A 1 178 ? 6.811 -7.826 -26.155 1.00 53.34 178 ASP A N 1
ATOM 1434 C CA . ASP A 1 178 ? 7.733 -8.952 -26.470 1.00 53.34 178 ASP A CA 1
ATOM 1435 C C . ASP A 1 178 ? 8.768 -9.250 -25.336 1.00 53.34 178 ASP A C 1
ATOM 1437 O O . ASP A 1 178 ? 8.864 -8.493 -24.370 1.00 53.34 178 ASP A O 1
ATOM 1441 N N . ASP A 1 179 ? 9.500 -10.381 -25.414 1.00 66.44 179 ASP A N 1
ATOM 1442 C CA . ASP A 1 179 ? 10.452 -10.946 -24.413 1.00 66.44 179 ASP A CA 1
ATOM 1443 C C . ASP A 1 179 ? 11.906 -10.412 -24.542 1.00 66.44 179 ASP A C 1
ATOM 1445 O O . ASP A 1 179 ? 12.512 -10.457 -25.615 1.00 66.44 179 ASP A O 1
ATOM 1449 N N . VAL A 1 180 ? 12.513 -9.979 -23.421 1.00 63.31 180 VAL A N 1
ATOM 1450 C CA . VAL A 1 180 ? 13.829 -9.293 -23.358 1.00 63.31 180 VAL A CA 1
ATOM 1451 C C . VAL A 1 180 ? 14.951 -10.212 -23.783 1.00 63.31 180 VAL A C 1
ATOM 1453 O O . VAL A 1 180 ? 15.891 -9.810 -24.466 1.00 63.31 180 VAL A O 1
ATOM 1456 N N . LYS A 1 181 ? 14.879 -11.471 -23.354 1.00 67.94 181 LYS A N 1
ATOM 1457 C CA . LYS A 1 181 ? 15.970 -12.417 -23.561 1.00 67.94 181 LYS A CA 1
ATOM 1458 C C . LYS A 1 181 ? 16.035 -12.854 -25.023 1.00 67.94 181 LYS A C 1
ATOM 1460 O O . LYS A 1 181 ? 17.125 -13.046 -25.567 1.00 67.94 181 LYS A O 1
ATOM 1465 N N . ALA A 1 182 ? 14.871 -12.954 -25.661 1.00 68.31 182 ALA A N 1
ATOM 1466 C CA . ALA A 1 182 ? 1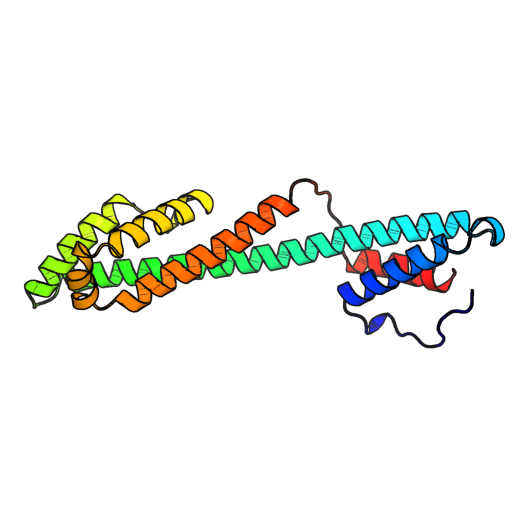4.761 -13.163 -27.096 1.00 68.31 182 ALA A CA 1
ATOM 1467 C C . ALA A 1 182 ? 15.331 -11.963 -27.871 1.00 68.31 182 ALA A C 1
ATOM 1469 O O . ALA A 1 182 ? 16.152 -12.166 -28.764 1.00 68.31 182 ALA A O 1
ATOM 1470 N N . ALA A 1 183 ? 14.995 -10.730 -27.474 1.00 66.81 183 ALA A N 1
ATOM 1471 C CA . ALA A 1 183 ? 15.520 -9.518 -28.106 1.00 66.81 183 ALA A CA 1
ATOM 1472 C C . ALA A 1 183 ? 17.057 -9.403 -28.007 1.00 66.81 183 ALA A C 1
ATOM 1474 O O . ALA A 1 183 ? 17.719 -9.152 -29.015 1.00 66.81 183 ALA A O 1
ATOM 1475 N N . ARG A 1 184 ? 17.647 -9.696 -26.836 1.00 75.94 184 ARG A N 1
ATOM 1476 C CA . ARG A 1 184 ? 19.115 -9.696 -26.641 1.00 75.94 184 ARG A CA 1
ATOM 1477 C C . ARG A 1 184 ? 19.841 -10.699 -27.547 1.00 75.94 184 ARG A C 1
ATOM 1479 O O . ARG A 1 184 ? 20.882 -10.398 -28.118 1.00 75.94 184 ARG A O 1
ATOM 1486 N N . THR A 1 185 ? 19.252 -11.876 -27.759 1.00 77.88 185 THR A N 1
ATOM 1487 C CA . THR A 1 185 ? 19.832 -12.901 -28.650 1.00 77.88 185 THR A CA 1
ATOM 1488 C C . THR A 1 185 ? 19.884 -12.437 -30.113 1.00 77.88 185 THR A C 1
ATOM 1490 O O . THR A 1 185 ? 20.709 -12.923 -30.886 1.00 77.88 185 THR A O 1
ATOM 1493 N N . LEU A 1 186 ? 19.019 -11.496 -30.501 1.00 75.88 186 LEU A N 1
ATOM 1494 C CA . LEU A 1 186 ? 18.969 -10.945 -31.853 1.00 75.88 186 LEU A CA 1
ATOM 1495 C C . LEU A 1 186 ? 19.932 -9.765 -32.051 1.00 75.88 186 LEU A C 1
ATOM 1497 O O . LEU A 1 186 ? 20.467 -9.627 -33.149 1.00 75.88 186 LEU A O 1
ATOM 1501 N N . ILE A 1 187 ? 20.180 -8.942 -31.024 1.00 74.56 187 ILE A N 1
ATOM 1502 C CA . ILE A 1 187 ? 21.024 -7.738 -31.145 1.00 74.56 187 ILE A CA 1
ATOM 1503 C C . ILE A 1 187 ? 22.528 -8.027 -31.005 1.00 74.56 187 ILE A C 1
ATOM 1505 O O . ILE A 1 187 ? 23.327 -7.441 -31.740 1.00 74.56 187 ILE A O 1
ATOM 1509 N N . ASP A 1 188 ? 22.930 -8.966 -30.137 1.00 79.62 188 ASP A N 1
ATOM 1510 C CA . ASP A 1 188 ? 24.348 -9.272 -29.872 1.00 79.62 188 ASP A CA 1
ATOM 1511 C C . ASP A 1 188 ? 25.127 -9.670 -31.145 1.00 79.62 188 ASP A C 1
ATOM 1513 O O . ASP A 1 188 ? 26.225 -9.144 -31.372 1.00 79.62 188 ASP A O 1
ATOM 1517 N N . PRO A 1 189 ? 24.593 -10.539 -32.036 1.00 80.50 189 PRO A N 1
ATOM 1518 C CA . PRO A 1 189 ? 25.278 -10.890 -33.278 1.00 80.50 189 PRO A CA 1
ATOM 1519 C C . PRO A 1 189 ? 25.413 -9.704 -34.237 1.00 80.50 189 PRO A C 1
ATOM 1521 O O . PRO A 1 189 ? 26.413 -9.619 -34.947 1.00 80.50 189 PRO A O 1
ATOM 1524 N N . VAL A 1 190 ? 24.435 -8.792 -34.251 1.00 75.88 190 VAL A N 1
ATOM 1525 C CA . VAL A 1 190 ? 24.430 -7.616 -35.132 1.00 75.88 190 VAL A CA 1
ATOM 1526 C C . VAL A 1 190 ? 25.486 -6.613 -34.671 1.00 75.88 190 VAL A C 1
ATOM 1528 O O . VAL A 1 190 ? 26.286 -6.168 -35.492 1.00 75.88 190 VAL A O 1
ATOM 1531 N N . TYR A 1 191 ? 25.589 -6.344 -33.362 1.00 74.31 191 TYR A N 1
ATOM 1532 C CA . TYR A 1 191 ? 26.681 -5.539 -32.793 1.00 74.31 191 TYR A CA 1
ATOM 1533 C C . TYR A 1 191 ? 28.062 -6.116 -33.138 1.00 74.31 191 TYR A C 1
ATOM 1535 O O . TYR A 1 191 ? 28.984 -5.380 -33.477 1.00 74.31 191 TYR A O 1
ATOM 1543 N N . HIS A 1 192 ? 28.222 -7.441 -33.094 1.00 73.81 192 HIS A N 1
ATOM 1544 C CA . HIS A 1 192 ? 29.499 -8.084 -33.415 1.00 73.81 192 HIS A CA 1
ATOM 1545 C C . HIS A 1 192 ? 29.875 -8.069 -34.906 1.00 73.81 192 HIS A C 1
ATOM 1547 O O . HIS A 1 192 ? 31.034 -8.350 -35.220 1.00 73.81 192 HIS A O 1
ATOM 1553 N N . GLN A 1 193 ? 28.933 -7.750 -35.797 1.00 63.25 193 GLN A N 1
ATOM 1554 C CA . GLN A 1 193 ? 29.126 -7.672 -37.251 1.00 63.25 193 GLN A CA 1
ATOM 1555 C C . GLN A 1 193 ? 29.180 -6.227 -37.789 1.00 63.25 193 GLN A C 1
ATOM 1557 O O . GLN A 1 193 ? 29.437 -6.054 -38.982 1.00 63.25 193 GLN A O 1
ATOM 1562 N N . SER A 1 194 ? 28.935 -5.224 -36.932 1.00 54.16 194 SER A N 1
ATOM 1563 C CA . SER A 1 194 ? 28.878 -3.783 -37.258 1.00 54.16 194 SER A CA 1
ATOM 1564 C C . SER A 1 194 ? 30.206 -3.046 -37.034 1.00 54.16 194 SER A C 1
ATOM 1566 O O . SER A 1 194 ? 31.053 -3.539 -36.254 1.00 54.16 194 SER A O 1
#

Secondary structure (DSSP, 8-state):
----TT--GGGS-HHHHHHHHHHHHHHHHHS-GGGTT-HHHHHHHHHHHHHHHHHHHHHHHHHHHHHHHHHHHHHHHHHHHHHHHHHHHTT-SSHHHHHHHHHHHHHHHTT--GGGS-HHHHHHHHHHHHHHHTSHHHHHHHHHHT-HHHHHHHHHHHHHHHHHHHHHHHH-SS-----HHHHHHHHHHHHHH-

Solvent-accessible surface area (backbone atoms only — not comparable to full-atom values): 10950 Å² total; per-residue (Å²): 129,88,72,76,84,87,76,66,70,85,78,42,53,76,66,55,42,52,49,51,55,48,56,49,54,56,53,46,68,75,51,68,52,89,80,70,82,42,67,69,60,50,53,52,40,52,54,28,50,52,42,29,54,46,6,47,53,47,55,50,52,51,54,52,49,55,51,48,52,53,44,49,52,51,39,46,51,48,49,49,51,52,54,51,49,38,60,54,32,52,70,43,94,46,65,73,40,18,54,30,19,52,58,50,47,58,57,53,58,75,64,58,71,47,79,80,45,54,76,72,54,25,51,50,50,51,53,52,50,52,55,60,54,70,33,78,92,34,46,69,35,39,55,64,75,62,46,59,69,56,56,53,48,43,50,53,43,48,52,54,43,50,53,53,54,52,51,48,61,71,69,63,81,79,80,80,87,57,58,39,71,63,23,50,68,60,31,56,63,45,62,75,74,102

Mean predicted aligned error: 10.54 Å

pLDDT: mean 84.41, std 14.24, range [41.78, 98.19]

Sequence (194 aa):
MSKIENINLHNFSNKEHYRFMTDFSELVMTYPASKLGMDVLYGIFQNTLMAEDLALRVEEGSAVAKTLEHLGHLRDKTWNAINMRVKATLLSPLEEEAQSADIIDRKIHQYGDVCSMTYSEESSALTKLIKDLLQSVNEVHIDRIGFPIWVMELKRLNEQFKTIYNSRKSEFAGRESDDVKAARTLIDPVYHQS

Foldseek 3Di:
DDDPPDDDLVPDDLVRNLVVLVVVLVVCVVPPCVVVPCPVLNVLLVVLSVQLVQQVVVVVLVVLVVVLVVLLVVLLVLLVVVLVLLVVQCPDPDPLSVVLSVVLNVLVPVLPNLNPDDLVSSLVSLVVSLVVCPPPVNPVSCVSSPCPVSSVVSVVSSVVSVVSVVVSVVVPPDDDYDHNVVSVVSNVVSVVVD

Nearest PDB structures (foldseek):
  3na7-assembly1_A  TM=3.270E-01  e=1.462E+00  Helicobacter pylori NCTC 11638
  8a1g-assembly2_B  TM=2.956E-01  e=1.870E+00  Homo sapiens
  8abq-assembly1_A  TM=3.408E-01  e=5.017E+00  Homo sapiens
  6ixe-assembly1_A  TM=2.512E-01  e=4.545E+00  Homo sapiens